Protein AF-A0A936GYV1-F1 (afdb_monomer)

Secondary structure (DSSP, 8-state):
-HHHHHHHHHHHHHHHHHHHHHHHHHHHHHGGGGGGPPPPPGGGGGGEEEEEE--S-BTTB--EEEEETT--EEEEEEEEE-SSSS-EEEEEEESS-EEEEEEETTEEEEEETTEEEEEE-TTSEEEETTS-EEEEEEE---TTEEEEEETTTEEEEEE--SS--TT-BSEEEEE-SSHHHHHHHHHHHHHHHHHHSS---

Foldseek 3Di:
DVVVVVVVVVVVVVLVVVVVVVQVLLCVLCVVCLVQADAADPVQLQQWFDWDFDPDDHSNFGWIFTAGLVRGTFKIKGKDADDPPPWIWIWMDGNVWIWIWTDDPQKIWIDIPNHTFFIAHNQQFTAGPVRDTQWGWPDPPPPFWTWIDGDDPFIWIAGQDDDDDSRDGRTNDGDDDDPSSNVVRSSVSCVCCVPPRDDDD

Mean predicted aligned error: 8.16 Å

Structure (mmCIF, N/CA/C/O backbone):
data_AF-A0A936GYV1-F1
#
_entry.id   AF-A0A936GYV1-F1
#
loop_
_atom_site.group_PDB
_atom_site.id
_atom_site.type_symbol
_atom_site.label_atom_id
_atom_site.label_alt_id
_atom_site.label_comp_id
_atom_site.label_asym_id
_atom_site.label_entity_id
_atom_site.label_seq_id
_atom_site.pdbx_PDB_ins_code
_atom_site.Cartn_x
_atom_site.Cartn_y
_atom_site.Cartn_z
_atom_site.occupancy
_atom_site.B_iso_or_equiv
_atom_site.auth_seq_id
_atom_site.auth_comp_id
_atom_site.auth_asym_id
_atom_site.auth_atom_id
_atom_site.pdbx_PDB_model_num
ATOM 1 N N . MET A 1 1 ? -12.989 9.969 39.315 1.00 48.94 1 MET A N 1
ATOM 2 C CA . MET A 1 1 ? -12.001 10.090 38.214 1.00 48.94 1 MET A CA 1
ATOM 3 C C . MET A 1 1 ? -11.590 8.726 37.644 1.00 48.94 1 MET A C 1
ATOM 5 O O . MET A 1 1 ? -11.631 8.558 36.433 1.00 48.94 1 MET A O 1
ATOM 9 N N . ILE A 1 2 ? -11.325 7.729 38.499 1.00 44.53 2 ILE A N 1
ATOM 10 C CA . ILE A 1 2 ? -10.948 6.348 38.125 1.00 44.53 2 ILE A CA 1
ATOM 11 C C . ILE A 1 2 ? -11.979 5.648 37.216 1.00 44.53 2 ILE A C 1
ATOM 13 O O . ILE A 1 2 ? -11.603 5.045 36.221 1.00 44.53 2 ILE A O 1
ATOM 17 N N . ILE A 1 3 ? -13.284 5.805 37.465 1.00 50.09 3 ILE A N 1
ATOM 18 C CA . ILE A 1 3 ? -14.343 5.185 36.638 1.00 50.09 3 ILE A CA 1
ATOM 19 C C . ILE A 1 3 ? -14.388 5.763 35.208 1.00 50.09 3 ILE A C 1
ATOM 21 O O . ILE A 1 3 ? -14.649 5.033 34.256 1.00 50.09 3 ILE A O 1
ATOM 25 N N . LYS A 1 4 ? -14.098 7.062 35.029 1.00 40.00 4 LYS A N 1
ATOM 26 C CA . LYS A 1 4 ? -14.007 7.685 33.693 1.00 40.00 4 LYS A CA 1
ATOM 27 C C . LYS A 1 4 ? -12.765 7.205 32.943 1.00 40.00 4 LYS A C 1
ATOM 29 O O . LYS A 1 4 ? -12.864 6.925 31.757 1.00 40.00 4 LYS A O 1
ATOM 34 N N . LEU A 1 5 ? -11.639 7.054 33.642 1.00 31.09 5 LEU A N 1
ATOM 35 C CA . LEU A 1 5 ? -10.405 6.501 33.082 1.00 31.09 5 LEU A CA 1
ATOM 36 C C . LEU A 1 5 ? -10.575 5.025 32.687 1.00 31.09 5 LEU A C 1
ATOM 38 O O . LEU A 1 5 ? -10.168 4.643 31.601 1.00 31.09 5 LEU A O 1
ATOM 42 N N . LEU A 1 6 ? -11.243 4.214 33.512 1.00 39.31 6 LEU A N 1
ATOM 43 C CA . LEU A 1 6 ? -11.539 2.810 33.205 1.00 39.31 6 LEU A CA 1
ATOM 44 C C . LEU A 1 6 ? -12.513 2.663 32.030 1.00 39.31 6 LEU A C 1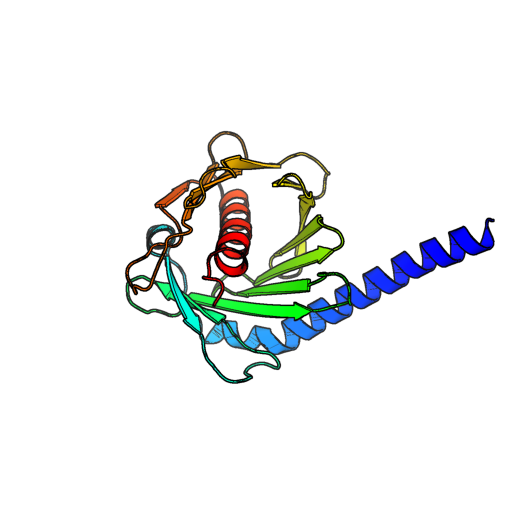
ATOM 46 O O . LEU A 1 6 ? -12.281 1.831 31.161 1.00 39.31 6 LEU A O 1
ATOM 50 N N . ARG A 1 7 ? -13.561 3.498 31.946 1.00 40.84 7 ARG A N 1
ATOM 51 C CA . ARG A 1 7 ? -14.450 3.538 30.768 1.00 40.84 7 ARG A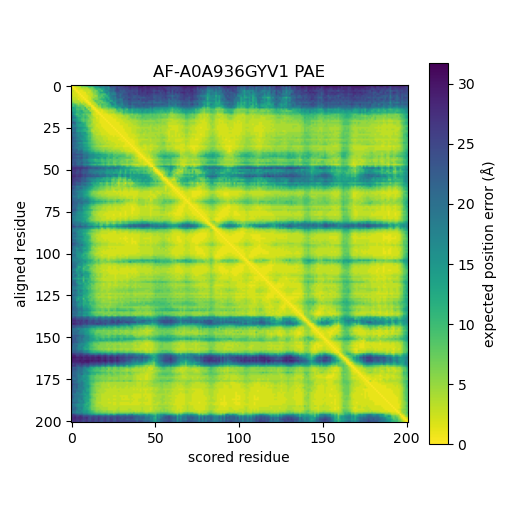 CA 1
ATOM 52 C C . ARG A 1 7 ? -13.719 3.999 29.509 1.00 40.84 7 ARG A C 1
ATOM 54 O O . ARG A 1 7 ? -13.974 3.459 28.442 1.00 40.84 7 ARG A O 1
ATOM 61 N N . TYR A 1 8 ? -12.804 4.960 29.635 1.00 41.59 8 TYR A N 1
ATOM 62 C CA . TYR A 1 8 ? -11.949 5.412 28.540 1.00 41.59 8 TYR A CA 1
ATOM 63 C C . TYR A 1 8 ? -11.039 4.271 28.066 1.00 41.59 8 TYR A C 1
ATOM 65 O O . TYR A 1 8 ? -11.109 3.891 26.905 1.00 41.59 8 TYR A O 1
ATOM 73 N N . LEU A 1 9 ? -10.287 3.625 28.961 1.00 40.47 9 LEU A N 1
ATOM 74 C CA . LEU A 1 9 ? -9.416 2.486 28.639 1.00 40.47 9 LEU A CA 1
ATOM 75 C C . LEU A 1 9 ? -10.186 1.286 28.055 1.00 40.47 9 LEU A C 1
ATOM 77 O O . LEU A 1 9 ? -9.734 0.693 27.079 1.00 40.47 9 LEU A O 1
ATOM 81 N N . ALA A 1 10 ? -11.372 0.971 28.586 1.00 49.12 10 ALA A N 1
ATOM 82 C CA . ALA A 1 10 ? -12.257 -0.050 28.021 1.00 49.12 10 ALA A CA 1
ATOM 83 C C . ALA A 1 10 ? -12.747 0.334 26.615 1.00 49.12 10 ALA A C 1
ATOM 85 O O . ALA A 1 10 ? -12.746 -0.501 25.713 1.00 49.12 10 ALA A O 1
ATOM 86 N N . SER A 1 11 ? -13.069 1.615 26.391 1.00 51.28 11 SER A N 1
ATOM 87 C CA . SER A 1 11 ? -13.451 2.113 25.067 1.00 51.28 11 SER A CA 1
ATOM 88 C C . SER A 1 11 ? -12.312 2.033 24.043 1.00 51.28 11 SER A C 1
ATOM 90 O O . SER A 1 11 ? -12.594 1.771 22.879 1.00 51.28 11 SER A O 1
ATOM 92 N N . PHE A 1 12 ? -11.037 2.138 24.454 1.00 55.00 12 PHE A N 1
ATOM 93 C CA . PHE A 1 12 ? -9.899 1.855 23.559 1.00 55.00 12 PHE A CA 1
ATOM 94 C C . PHE A 1 12 ? -9.836 0.385 23.158 1.00 55.00 12 PHE A C 1
ATOM 96 O O . PHE A 1 12 ? -9.581 0.082 21.993 1.00 55.00 12 PHE A O 1
ATOM 103 N N . GLY A 1 13 ? -10.071 -0.524 24.109 1.00 61.31 13 GLY A N 1
ATOM 104 C CA . GLY A 1 13 ? -10.128 -1.962 23.842 1.00 61.31 13 GLY A CA 1
ATOM 105 C C . GLY A 1 13 ? -11.235 -2.316 22.847 1.00 61.31 13 GLY A C 1
ATOM 106 O O . GLY A 1 13 ? -10.980 -2.986 21.846 1.00 61.31 13 GLY A O 1
ATOM 107 N N . ASP A 1 14 ? -12.442 -1.791 23.064 1.00 66.81 14 ASP A N 1
ATOM 108 C CA . ASP A 1 14 ? -13.590 -2.007 22.175 1.00 66.81 14 ASP A CA 1
ATOM 109 C C . ASP A 1 14 ? -13.403 -1.363 20.800 1.00 66.81 14 ASP A C 1
ATOM 111 O O . ASP A 1 14 ? -13.740 -1.965 19.777 1.00 66.81 14 ASP A O 1
ATOM 115 N N . GLN A 1 15 ? -12.822 -0.163 20.747 1.00 67.88 15 GLN A N 1
ATOM 116 C CA . GLN A 1 15 ? -12.543 0.529 19.492 1.00 67.88 15 GLN A CA 1
ATOM 117 C C . GLN A 1 15 ? -11.499 -0.223 18.663 1.00 67.88 15 GLN A C 1
ATOM 119 O O . GLN A 1 15 ? -11.695 -0.395 17.460 1.00 67.88 15 GLN A O 1
ATOM 124 N N . LYS A 1 16 ? -10.442 -0.744 19.300 1.00 71.12 16 LYS A N 1
ATOM 125 C CA . LYS A 1 16 ? -9.432 -1.580 18.642 1.00 71.12 16 LYS A CA 1
ATOM 126 C C . LYS A 1 16 ? -10.054 -2.883 18.133 1.00 71.12 16 LYS A C 1
ATOM 128 O O . LYS A 1 16 ? -9.906 -3.209 16.961 1.00 71.12 16 LYS A O 1
ATOM 133 N N . ASN A 1 17 ? -10.831 -3.586 18.955 1.00 76.31 17 ASN A N 1
ATOM 134 C CA . ASN A 1 17 ? -11.504 -4.823 18.543 1.00 76.31 17 ASN A CA 1
ATOM 135 C C . ASN A 1 17 ? -12.475 -4.607 17.376 1.00 76.31 17 ASN A C 1
ATOM 137 O O . ASN A 1 17 ? -12.514 -5.407 16.440 1.00 76.31 17 ASN A O 1
ATOM 141 N N . ARG A 1 18 ? -13.240 -3.512 17.402 1.00 79.00 18 ARG A N 1
ATOM 142 C CA . ARG A 1 18 ? -14.110 -3.123 16.290 1.00 79.00 18 ARG A CA 1
ATOM 143 C C . ARG A 1 18 ? -13.299 -2.861 15.026 1.00 79.00 18 ARG A C 1
ATOM 145 O O . ARG A 1 18 ? -13.647 -3.387 13.979 1.00 79.00 18 ARG A O 1
ATOM 152 N N . LEU A 1 19 ? -12.211 -2.104 15.131 1.00 79.38 19 LEU A N 1
ATOM 153 C CA . LEU A 1 19 ? -11.328 -1.791 14.013 1.00 79.38 19 LEU A CA 1
ATOM 154 C C . LEU A 1 19 ? -10.787 -3.057 13.333 1.00 79.38 19 LEU A C 1
ATOM 156 O O . LEU A 1 19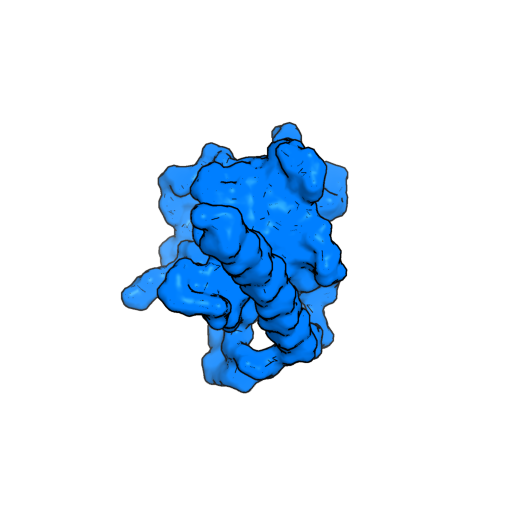 ? -10.903 -3.191 12.120 1.00 79.38 19 LEU A O 1
ATOM 160 N N . TYR A 1 20 ? -10.281 -4.022 14.106 1.00 79.88 20 TYR A N 1
ATOM 161 C CA . TYR A 1 20 ? -9.817 -5.304 13.560 1.00 79.88 20 TYR A CA 1
ATOM 162 C C . TYR A 1 20 ? -10.931 -6.093 12.871 1.00 79.88 20 TYR A C 1
ATOM 164 O O . TYR A 1 20 ? -10.697 -6.684 11.817 1.00 79.88 20 TYR A O 1
ATOM 172 N N . ARG A 1 21 ? -12.152 -6.084 13.420 1.00 85.19 21 ARG A N 1
ATOM 173 C CA . ARG A 1 21 ? -13.306 -6.716 12.759 1.00 85.19 21 ARG A CA 1
ATOM 174 C C . ARG A 1 21 ? -13.613 -6.061 11.418 1.00 85.19 21 ARG A C 1
ATOM 176 O O . ARG A 1 21 ? -13.831 -6.775 10.448 1.00 85.19 21 ARG A O 1
ATOM 183 N N . GLU A 1 22 ? -13.593 -4.734 11.358 1.00 87.00 22 GLU A N 1
ATOM 184 C CA . GLU A 1 22 ? -13.845 -3.970 10.131 1.00 87.00 22 GLU A CA 1
ATOM 185 C C . GLU A 1 22 ? -12.778 -4.251 9.060 1.00 87.00 22 GLU A C 1
ATOM 187 O O . GLU A 1 22 ? -13.116 -4.436 7.891 1.00 87.00 22 GLU A O 1
ATOM 192 N N . ILE A 1 23 ? -11.502 -4.347 9.456 1.00 86.50 23 ILE A N 1
ATOM 193 C CA . ILE A 1 23 ? -10.398 -4.724 8.558 1.00 86.50 23 ILE A CA 1
ATOM 194 C C . ILE A 1 23 ? -10.615 -6.140 8.023 1.00 86.50 23 ILE A C 1
ATOM 196 O O . ILE A 1 23 ? -10.575 -6.352 6.814 1.00 86.50 23 ILE A O 1
ATOM 200 N N . ASN A 1 24 ? -10.882 -7.107 8.903 1.00 88.62 24 ASN A N 1
ATOM 201 C CA . ASN A 1 24 ? -11.053 -8.506 8.509 1.00 88.62 24 ASN A CA 1
ATOM 202 C C . ASN A 1 24 ? -12.305 -8.722 7.651 1.00 88.62 24 ASN A C 1
ATOM 204 O O . ASN A 1 24 ? -12.282 -9.510 6.708 1.00 88.62 24 ASN A O 1
ATOM 208 N N . GLU A 1 25 ? -13.390 -7.997 7.925 1.00 90.00 25 GLU A N 1
ATOM 209 C CA . GLU A 1 25 ? -14.568 -7.996 7.063 1.00 90.00 25 GLU A CA 1
ATOM 210 C C . GLU A 1 25 ? -14.220 -7.468 5.668 1.00 90.00 25 GLU A C 1
ATOM 212 O O . GLU A 1 25 ? -14.573 -8.095 4.669 1.00 90.00 25 GLU A O 1
ATOM 217 N N . MET A 1 26 ? -13.502 -6.343 5.600 1.00 89.31 26 MET A N 1
ATOM 218 C CA . MET A 1 26 ? -13.084 -5.747 4.338 1.00 89.31 26 MET A CA 1
ATOM 219 C C . MET A 1 26 ? -12.217 -6.713 3.533 1.00 89.31 26 MET A C 1
ATOM 221 O O . MET A 1 26 ? -12.541 -6.965 2.377 1.00 89.31 26 MET A O 1
ATOM 225 N N . ARG A 1 27 ? -11.206 -7.322 4.165 1.00 90.56 27 ARG A N 1
ATOM 226 C CA . ARG A 1 27 ? -10.351 -8.358 3.565 1.00 90.56 27 ARG A CA 1
ATOM 227 C C . ARG A 1 27 ? -11.162 -9.516 3.013 1.00 90.56 27 ARG A C 1
ATOM 229 O O . ARG A 1 27 ? -11.026 -9.869 1.850 1.00 90.56 27 ARG A O 1
ATOM 236 N N . ARG A 1 28 ? -12.071 -10.073 3.816 1.00 91.56 28 ARG A N 1
ATOM 237 C CA . ARG A 1 28 ? -12.924 -11.193 3.397 1.00 91.56 28 ARG A CA 1
ATOM 238 C C . ARG A 1 28 ? -13.737 -10.858 2.145 1.00 91.56 28 ARG A C 1
ATOM 240 O O . ARG A 1 28 ? -13.930 -11.722 1.295 1.00 91.56 28 ARG A O 1
ATOM 247 N N . LEU A 1 29 ? -14.233 -9.625 2.039 1.00 90.50 29 LEU A N 1
ATOM 248 C CA . LEU A 1 29 ? -15.027 -9.183 0.894 1.00 90.50 29 LEU A CA 1
ATOM 249 C C . LEU A 1 29 ? -14.175 -8.971 -0.363 1.00 90.50 29 LEU A C 1
ATOM 251 O O . LEU A 1 29 ? -14.660 -9.253 -1.458 1.00 90.50 29 LEU A O 1
ATOM 255 N N . THR A 1 30 ? -12.938 -8.492 -0.213 1.00 91.25 30 THR A N 1
ATOM 256 C CA . THR A 1 30 ? -12.081 -8.032 -1.317 1.00 91.25 30 THR A CA 1
ATOM 257 C C . THR A 1 30 ? -10.992 -9.009 -1.740 1.00 91.25 30 THR A C 1
ATOM 259 O O . THR A 1 30 ? -10.533 -8.915 -2.874 1.00 91.25 30 THR A O 1
ATOM 262 N N . HIS A 1 31 ? -10.649 -10.001 -0.916 1.00 90.19 31 HIS A N 1
ATOM 263 C CA . HIS A 1 31 ? -9.565 -10.959 -1.165 1.00 90.19 31 HIS A CA 1
ATOM 264 C C . HIS A 1 31 ? -9.676 -11.680 -2.516 1.00 90.19 31 HIS A C 1
ATOM 266 O O . HIS A 1 31 ? -8.670 -11.958 -3.167 1.00 90.19 31 HIS A O 1
ATOM 272 N N . ALA A 1 32 ? -10.902 -11.950 -2.978 1.00 88.75 32 ALA A N 1
ATOM 273 C CA . ALA A 1 32 ? -11.144 -12.631 -4.247 1.00 88.75 32 ALA A CA 1
ATOM 274 C C . ALA A 1 32 ? -10.591 -11.883 -5.472 1.00 88.75 32 ALA A C 1
ATOM 276 O O . ALA A 1 32 ? -10.405 -12.521 -6.501 1.00 88.75 32 ALA A O 1
ATOM 277 N N . VAL A 1 33 ? -10.298 -10.581 -5.365 1.00 91.12 33 VAL A N 1
ATOM 278 C CA . VAL A 1 33 ? -9.685 -9.798 -6.447 1.00 91.12 33 VAL A CA 1
ATOM 279 C C . VAL A 1 33 ? -8.284 -10.291 -6.808 1.00 91.12 33 VAL A C 1
ATOM 281 O O . VAL A 1 33 ? -7.879 -10.132 -7.950 1.00 91.12 33 VAL A O 1
ATOM 284 N N . ARG A 1 34 ? -7.545 -10.905 -5.866 1.00 90.44 34 ARG A N 1
ATOM 285 C CA . ARG A 1 34 ? -6.137 -11.293 -6.072 1.00 90.44 34 ARG A CA 1
ATOM 286 C C . ARG A 1 34 ? -5.949 -12.229 -7.260 1.00 90.44 34 ARG A C 1
ATOM 288 O O . ARG A 1 34 ? -4.950 -12.125 -7.952 1.00 90.44 34 ARG A O 1
ATOM 295 N N . LYS A 1 35 ? -6.926 -13.102 -7.514 1.00 89.62 35 LYS A N 1
ATOM 296 C CA . LYS A 1 35 ? -6.900 -14.056 -8.634 1.00 89.62 35 LYS A CA 1
ATOM 297 C C . LYS A 1 35 ? -6.989 -13.381 -10.011 1.00 89.62 35 LYS A C 1
ATOM 299 O O . LYS A 1 35 ? -6.683 -14.017 -11.010 1.00 89.62 35 LYS A O 1
ATOM 304 N N . ASP A 1 36 ? -7.470 -12.138 -10.050 1.00 89.06 36 ASP A N 1
ATOM 305 C CA . ASP A 1 36 ? -7.636 -11.356 -11.273 1.00 89.06 36 ASP A CA 1
ATOM 306 C C . ASP A 1 36 ? -6.411 -10.452 -11.531 1.00 89.06 36 ASP A C 1
ATOM 308 O O . ASP A 1 36 ? -6.409 -9.695 -12.502 1.00 89.06 36 ASP A O 1
ATOM 312 N N . LEU A 1 37 ? -5.404 -10.478 -10.644 1.00 91.94 37 LEU A N 1
ATOM 313 C CA . LEU A 1 37 ? -4.214 -9.631 -10.712 1.00 91.94 37 LEU A CA 1
ATOM 314 C C . LEU A 1 37 ? -3.036 -10.387 -11.321 1.00 91.94 37 LEU A C 1
ATOM 316 O O . LEU A 1 37 ? -2.806 -11.557 -11.021 1.00 91.94 37 LEU A O 1
ATOM 320 N N . ILE A 1 38 ? -2.266 -9.679 -12.136 1.00 91.62 38 ILE A N 1
ATOM 321 C CA . ILE A 1 38 ? -1.032 -10.180 -12.737 1.00 91.62 38 ILE A CA 1
ATOM 322 C C . ILE A 1 38 ? 0.127 -9.964 -11.740 1.00 91.62 38 ILE A C 1
ATOM 324 O O . ILE A 1 38 ? 0.153 -8.924 -11.067 1.00 91.62 38 ILE A O 1
ATOM 328 N N . PRO A 1 39 ? 1.049 -10.937 -11.582 1.00 90.06 39 PRO A N 1
ATOM 329 C CA . PRO A 1 39 ? 2.276 -10.764 -10.803 1.00 90.06 39 PRO A CA 1
ATOM 330 C C . PRO A 1 39 ? 3.103 -9.570 -11.278 1.00 90.06 39 PRO A C 1
ATOM 332 O O . PRO A 1 39 ? 3.070 -9.226 -12.452 1.00 90.06 39 PRO A O 1
ATOM 335 N N . ILE A 1 40 ? 3.841 -8.943 -10.363 1.00 86.69 40 ILE A N 1
ATOM 336 C CA . ILE A 1 40 ? 4.733 -7.827 -10.696 1.00 86.69 40 ILE A CA 1
ATOM 337 C C . ILE A 1 40 ? 6.156 -8.369 -10.713 1.00 86.69 40 ILE A C 1
ATOM 339 O O . ILE A 1 40 ? 6.653 -8.810 -9.672 1.00 86.69 40 ILE A O 1
ATOM 343 N N . GLU A 1 41 ? 6.820 -8.315 -11.863 1.00 84.25 41 GLU A N 1
ATOM 344 C CA . GLU A 1 41 ? 8.239 -8.656 -11.933 1.00 84.25 41 GLU A CA 1
ATOM 345 C C . GLU A 1 41 ? 9.096 -7.527 -11.330 1.00 84.25 41 GLU A C 1
ATOM 347 O O . GLU A 1 41 ? 8.706 -6.356 -11.287 1.00 84.25 41 GLU A O 1
ATOM 352 N N . ASN A 1 42 ? 10.266 -7.866 -10.781 1.00 76.50 42 ASN A N 1
ATOM 353 C CA . ASN A 1 42 ? 11.083 -6.899 -10.032 1.00 76.50 42 ASN A CA 1
ATOM 354 C C . ASN A 1 42 ? 11.543 -5.712 -10.898 1.00 76.50 42 ASN A C 1
ATOM 356 O O . ASN A 1 42 ? 11.620 -4.582 -10.416 1.00 76.50 42 ASN A O 1
ATOM 360 N N . ASP A 1 43 ? 11.844 -5.962 -12.166 1.00 78.75 43 ASP A N 1
ATOM 361 C CA . ASP A 1 43 ? 12.230 -4.961 -13.162 1.00 78.75 43 ASP A CA 1
ATOM 362 C C . ASP A 1 43 ? 11.041 -4.124 -13.668 1.00 78.75 43 ASP A C 1
ATOM 364 O O . ASP A 1 43 ? 11.230 -3.041 -14.228 1.00 78.75 43 ASP A O 1
ATOM 368 N N . GLU A 1 44 ? 9.809 -4.551 -13.392 1.00 78.69 44 GLU A N 1
ATOM 369 C CA . GLU A 1 44 ? 8.590 -3.834 -13.758 1.00 78.69 44 GLU A CA 1
ATOM 370 C C . GLU A 1 44 ? 8.102 -2.849 -12.696 1.00 78.69 44 GLU A C 1
ATOM 372 O O . GLU A 1 44 ? 7.218 -2.039 -12.983 1.00 78.69 44 GLU A O 1
ATOM 377 N N . ILE A 1 45 ? 8.684 -2.841 -11.492 1.00 82.44 45 ILE A N 1
ATOM 378 C CA . ILE A 1 45 ? 8.240 -1.958 -10.397 1.00 82.44 45 ILE A CA 1
ATOM 379 C C . ILE A 1 45 ? 8.261 -0.481 -10.829 1.00 82.44 45 ILE A C 1
ATOM 381 O O . ILE A 1 45 ? 7.328 0.271 -10.545 1.00 82.44 45 ILE A O 1
ATOM 385 N N . VAL A 1 46 ? 9.278 -0.059 -11.582 1.00 81.25 46 VAL A N 1
ATOM 386 C CA . VAL A 1 46 ? 9.371 1.311 -12.128 1.00 81.25 46 VAL A CA 1
ATOM 387 C C . VAL A 1 46 ? 8.467 1.546 -13.349 1.00 81.25 46 VAL A C 1
ATOM 389 O O . VAL A 1 46 ? 8.249 2.686 -13.753 1.00 81.25 46 VAL A O 1
ATOM 392 N N . ASN A 1 47 ? 7.908 0.483 -13.930 1.00 77.31 47 ASN A N 1
ATOM 393 C CA . ASN A 1 47 ? 6.985 0.512 -15.069 1.00 77.31 47 ASN A CA 1
ATOM 394 C C . ASN A 1 47 ? 5.506 0.453 -14.648 1.00 77.31 47 ASN A C 1
ATOM 396 O O . ASN A 1 47 ? 4.614 0.444 -15.503 1.00 77.31 47 ASN A O 1
ATOM 400 N N . ILE A 1 48 ? 5.221 0.457 -13.344 1.00 84.06 48 ILE A N 1
ATOM 401 C CA . ILE A 1 48 ? 3.858 0.571 -12.831 1.00 84.06 48 ILE A CA 1
ATOM 402 C C . ILE A 1 48 ? 3.295 1.942 -13.218 1.00 84.06 48 ILE A C 1
ATOM 404 O O . ILE A 1 48 ? 3.882 2.986 -12.911 1.00 84.06 48 ILE A O 1
ATOM 408 N N . SER A 1 49 ? 2.144 1.950 -13.888 1.00 71.50 49 SER A N 1
ATOM 409 C CA . SER A 1 49 ? 1.524 3.153 -14.437 1.00 71.50 49 SER A CA 1
ATOM 410 C C . SER A 1 49 ? 0.035 3.246 -14.108 1.00 71.50 49 SER A C 1
ATOM 412 O O . SER A 1 49 ? -0.665 2.255 -13.937 1.00 71.50 49 SER A O 1
ATOM 414 N N . THR A 1 50 ? -0.455 4.485 -14.080 1.00 68.19 50 THR A N 1
ATOM 415 C CA . THR A 1 50 ? -1.876 4.866 -14.122 1.00 68.19 50 THR A CA 1
ATOM 416 C C . THR A 1 50 ? -2.851 4.221 -13.112 1.00 68.19 50 THR A C 1
ATOM 418 O O . THR A 1 50 ? -2.586 3.267 -12.385 1.00 68.19 50 THR A O 1
ATOM 421 N N . PHE A 1 51 ? -4.053 4.789 -13.059 1.00 70.75 51 PHE A N 1
ATOM 422 C CA . PHE A 1 51 ? -5.191 4.231 -12.339 1.00 70.75 51 PHE A CA 1
ATOM 423 C C . PHE A 1 51 ? -6.330 3.987 -13.315 1.00 70.75 51 PHE A C 1
ATOM 425 O O . PHE A 1 51 ? -6.737 4.887 -14.052 1.00 70.75 51 PHE A O 1
ATOM 432 N N . ARG A 1 52 ? -6.920 2.796 -13.262 1.00 65.75 52 ARG A N 1
ATOM 433 C CA . ARG A 1 52 ? -8.188 2.505 -13.920 1.00 65.75 52 ARG A CA 1
ATOM 434 C C . ARG A 1 52 ? -9.300 2.518 -12.880 1.00 65.75 52 ARG A C 1
ATOM 436 O O . ARG A 1 52 ? -9.432 1.621 -12.048 1.00 65.75 52 ARG A O 1
ATOM 443 N N . TYR A 1 53 ? -10.139 3.547 -12.943 1.00 67.12 53 TYR A N 1
ATOM 444 C CA . TYR A 1 53 ? -11.345 3.601 -12.128 1.00 67.12 53 TYR A CA 1
ATOM 445 C C . TYR A 1 53 ? -12.414 2.683 -12.719 1.00 67.12 53 TYR A C 1
ATOM 447 O O . TYR A 1 53 ? -12.951 2.972 -13.789 1.00 67.12 53 TYR A O 1
ATOM 455 N N . LEU A 1 54 ? -12.768 1.603 -12.021 1.00 66.06 54 LEU A N 1
ATOM 456 C CA . LEU A 1 54 ? -13.913 0.783 -12.409 1.00 66.06 54 LEU A CA 1
ATOM 457 C C . LEU A 1 54 ? -15.159 1.242 -11.646 1.00 66.06 54 LEU A C 1
ATOM 459 O O . LEU A 1 54 ? -15.347 1.054 -10.444 1.00 66.06 54 LEU A O 1
ATOM 463 N N . GLY A 1 55 ? -16.031 1.930 -12.378 1.00 60.34 55 GLY A N 1
ATOM 464 C CA . GLY A 1 55 ? -17.273 2.480 -11.868 1.00 60.34 55 GLY A CA 1
ATOM 465 C C . GLY A 1 55 ? -18.368 1.430 -11.696 1.00 60.34 55 GLY A C 1
ATOM 466 O O . GLY A 1 55 ? -19.270 1.415 -12.518 1.00 60.34 55 GLY A O 1
ATOM 467 N N . LYS A 1 56 ? -18.312 0.593 -10.646 1.00 65.69 56 LYS A N 1
ATOM 468 C CA . LYS A 1 56 ? -19.423 -0.202 -10.054 1.00 65.69 56 LYS A CA 1
ATOM 469 C C . LYS A 1 56 ? -18.939 -0.861 -8.747 1.00 65.69 56 LYS A C 1
ATOM 471 O O . LYS A 1 56 ? -17.736 -1.013 -8.559 1.00 65.69 56 LYS A O 1
ATOM 476 N N . ARG A 1 57 ? -19.845 -1.204 -7.817 1.00 73.25 57 ARG A N 1
ATOM 477 C CA . ARG A 1 57 ? -19.465 -1.989 -6.625 1.00 73.25 57 ARG A CA 1
ATOM 478 C C . ARG A 1 57 ? -19.128 -3.413 -7.067 1.00 73.25 57 ARG A C 1
ATOM 480 O O . ARG A 1 57 ? -19.976 -4.075 -7.654 1.00 73.25 57 ARG A O 1
ATOM 487 N N . ALA A 1 58 ? -17.921 -3.860 -6.762 1.00 67.69 58 ALA A N 1
ATOM 488 C CA . ALA A 1 58 ? -17.468 -5.236 -6.911 1.00 67.69 58 ALA A CA 1
ATOM 489 C C . ALA A 1 58 ? -16.803 -5.624 -5.590 1.00 67.69 58 ALA A C 1
ATOM 491 O O . ALA A 1 58 ? -16.208 -4.769 -4.938 1.00 67.69 58 ALA A O 1
ATOM 492 N N . TYR A 1 59 ? -16.924 -6.875 -5.152 1.00 77.12 59 TYR A N 1
ATOM 493 C CA . TYR A 1 59 ? -16.277 -7.292 -3.901 1.00 77.12 59 TYR A CA 1
ATOM 494 C C . TYR A 1 59 ? -16.750 -6.501 -2.657 1.00 77.12 59 TYR A C 1
ATOM 496 O O . TYR A 1 59 ? -15.972 -6.144 -1.776 1.00 77.12 59 TYR A O 1
ATOM 504 N N . GLY A 1 60 ? -18.036 -6.123 -2.615 1.00 74.56 60 GLY A N 1
ATOM 505 C CA . GLY A 1 60 ? -18.635 -5.375 -1.497 1.00 74.56 60 GLY A CA 1
ATOM 506 C C . GLY A 1 60 ? -18.208 -3.903 -1.367 1.00 74.56 60 GLY A C 1
ATOM 507 O O . GLY A 1 60 ? -18.768 -3.177 -0.548 1.00 74.56 60 GLY A O 1
ATOM 508 N N . SER A 1 61 ? -17.276 -3.422 -2.191 1.00 80.50 61 SER A N 1
ATOM 509 C CA . SER A 1 61 ? -16.784 -2.038 -2.177 1.00 80.50 61 SER A CA 1
ATOM 510 C C . SER A 1 61 ? -16.498 -1.548 -3.604 1.00 80.50 61 SER A C 1
ATOM 512 O O . SER A 1 61 ? -16.895 -2.187 -4.574 1.00 80.50 61 SER A O 1
ATOM 514 N N . LYS A 1 62 ? -15.945 -0.346 -3.782 1.00 83.75 62 LYS A N 1
ATOM 515 C CA . LYS A 1 62 ? -15.618 0.166 -5.119 1.00 83.75 62 LYS A CA 1
ATOM 516 C C . LYS A 1 62 ? -14.111 0.028 -5.350 1.00 83.75 62 LYS A C 1
ATOM 518 O O . LYS A 1 62 ? -13.374 0.742 -4.671 1.00 83.75 62 LYS A O 1
ATOM 523 N N . PRO A 1 63 ? -13.657 -0.858 -6.253 1.00 87.06 63 PRO A N 1
ATOM 524 C CA . PRO A 1 63 ? -12.236 -1.006 -6.526 1.00 87.06 63 PRO A CA 1
ATOM 525 C C . PRO A 1 63 ? -11.691 0.167 -7.345 1.00 87.06 63 PRO A C 1
ATOM 527 O O . PRO A 1 63 ? -12.334 0.653 -8.280 1.00 87.06 63 PRO A O 1
ATOM 530 N N . THR A 1 64 ? -10.457 0.550 -7.041 1.00 87.25 64 THR A N 1
ATOM 531 C CA . THR A 1 64 ? -9.598 1.354 -7.913 1.00 87.25 64 THR A CA 1
ATOM 532 C C . THR A 1 64 ? -8.443 0.470 -8.356 1.00 87.25 64 THR A C 1
ATOM 534 O O . THR A 1 64 ? -7.626 0.086 -7.526 1.00 87.25 64 THR A O 1
ATOM 537 N N . PHE A 1 65 ? -8.376 0.129 -9.638 1.00 87.75 65 PHE A N 1
ATOM 538 C CA . PHE A 1 65 ? -7.296 -0.700 -10.164 1.00 87.75 65 PHE A CA 1
ATOM 539 C C . PHE A 1 65 ? -6.118 0.163 -10.606 1.00 87.75 65 PHE A C 1
ATOM 541 O O . PHE A 1 65 ? -6.297 1.322 -10.987 1.00 87.75 65 PHE A O 1
ATOM 548 N N . PHE A 1 66 ? -4.924 -0.409 -10.580 1.00 86.31 66 PHE A N 1
ATOM 549 C CA . PHE A 1 66 ? -3.728 0.167 -11.182 1.00 86.31 66 PHE A CA 1
ATOM 550 C C . PHE A 1 66 ? -3.029 -0.863 -12.060 1.00 86.31 66 PHE A C 1
ATOM 552 O O . PHE A 1 66 ? -3.196 -2.072 -11.864 1.00 86.31 66 PHE A O 1
ATOM 559 N N . THR A 1 67 ? -2.320 -0.373 -13.074 1.00 86.31 67 THR A N 1
ATOM 560 C CA . THR A 1 67 ? -1.808 -1.210 -14.159 1.00 86.31 67 THR A CA 1
ATOM 561 C C . THR A 1 67 ? -0.311 -1.006 -14.385 1.00 86.31 67 THR A C 1
ATOM 563 O O . THR A 1 67 ? 0.336 -0.217 -13.703 1.00 86.31 67 THR A O 1
ATOM 566 N N . THR A 1 68 ? 0.273 -1.735 -15.326 1.00 83.62 68 THR A N 1
ATOM 567 C CA . THR A 1 68 ? 1.582 -1.400 -15.907 1.00 83.62 68 THR A CA 1
ATOM 568 C C . THR A 1 68 ? 1.405 -0.450 -17.095 1.00 83.62 68 THR A C 1
ATOM 570 O O . THR A 1 68 ? 0.283 -0.237 -17.576 1.00 83.62 68 THR A O 1
ATOM 573 N N . VAL A 1 69 ? 2.511 0.079 -17.630 1.00 73.19 69 VAL A N 1
ATOM 574 C CA . VAL A 1 69 ? 2.534 0.783 -18.933 1.00 73.19 69 VAL A CA 1
ATOM 575 C C . VAL A 1 69 ? 1.954 -0.052 -20.085 1.00 73.19 69 VAL A C 1
ATOM 577 O O . VAL A 1 69 ? 1.485 0.520 -21.069 1.00 73.19 69 VAL A O 1
ATOM 580 N N . PHE A 1 70 ? 1.917 -1.381 -19.949 1.00 76.44 70 PHE A N 1
ATOM 581 C CA . PHE A 1 70 ? 1.348 -2.313 -20.926 1.00 76.44 70 PHE A CA 1
ATOM 582 C C . PHE A 1 70 ? -0.143 -2.626 -20.689 1.00 76.44 70 PHE A C 1
ATOM 584 O O . PHE A 1 70 ? -0.724 -3.434 -21.407 1.00 76.44 70 PHE A O 1
ATOM 591 N N . ASN A 1 71 ? -0.804 -1.933 -19.749 1.00 78.81 71 ASN A N 1
ATOM 592 C CA . ASN A 1 71 ? -2.220 -2.097 -19.374 1.00 78.81 71 ASN A CA 1
ATOM 593 C C . ASN A 1 71 ? -2.585 -3.420 -18.681 1.00 78.81 71 ASN A C 1
ATOM 595 O O . ASN A 1 71 ? -3.770 -3.764 -18.592 1.00 78.81 71 ASN A O 1
ATOM 599 N N . GLU A 1 72 ? -1.604 -4.123 -18.132 1.00 85.25 72 GLU A N 1
ATOM 600 C CA . GLU A 1 72 ? -1.825 -5.306 -17.304 1.00 85.25 72 GLU A CA 1
ATOM 601 C C . GLU A 1 72 ? -2.280 -4.892 -15.910 1.00 85.25 72 GLU A C 1
ATOM 603 O O . GLU A 1 72 ? -1.721 -3.975 -15.313 1.00 85.25 72 GLU A O 1
ATOM 608 N N . THR A 1 73 ? -3.336 -5.521 -15.394 1.00 89.00 73 THR A N 1
ATOM 609 C CA . THR A 1 73 ? -3.895 -5.160 -14.085 1.00 89.00 73 THR A CA 1
ATOM 610 C C . THR A 1 73 ? -3.123 -5.866 -12.986 1.00 89.00 73 THR A C 1
ATOM 612 O O . THR A 1 73 ? -3.292 -7.060 -12.777 1.00 89.00 73 THR A O 1
ATOM 615 N N . ILE A 1 74 ? -2.294 -5.110 -12.275 1.00 91.19 74 ILE A N 1
ATOM 616 C CA . ILE A 1 74 ? -1.354 -5.644 -11.280 1.00 91.19 74 ILE A CA 1
ATOM 617 C C . ILE A 1 74 ? -1.788 -5.393 -9.840 1.00 91.19 74 ILE A C 1
ATOM 619 O O . ILE A 1 74 ? -1.279 -6.016 -8.908 1.00 91.19 74 ILE A O 1
ATOM 623 N N . GLY A 1 75 ? -2.749 -4.493 -9.631 1.00 92.31 75 GLY A N 1
ATOM 624 C CA . GLY A 1 75 ? -3.263 -4.273 -8.297 1.00 92.31 75 GLY A CA 1
ATOM 625 C C . GLY A 1 75 ? -4.591 -3.557 -8.206 1.00 92.31 75 GLY A C 1
ATOM 626 O O . GLY A 1 75 ? -5.108 -2.971 -9.161 1.00 92.31 75 GLY A O 1
ATOM 627 N N . ALA A 1 76 ? -5.160 -3.641 -7.010 1.00 92.38 76 ALA A N 1
ATOM 628 C CA . ALA A 1 76 ? -6.468 -3.111 -6.679 1.00 92.38 76 ALA A CA 1
ATOM 629 C C . ALA A 1 76 ? -6.449 -2.468 -5.296 1.00 92.38 76 ALA A C 1
ATOM 631 O O . ALA A 1 76 ? -5.982 -3.051 -4.322 1.00 92.38 76 ALA A O 1
ATOM 632 N N . LYS A 1 77 ? -7.015 -1.272 -5.199 1.00 92.44 77 LYS A N 1
ATOM 633 C CA . LYS A 1 77 ? -7.221 -0.540 -3.955 1.00 92.44 77 LYS A CA 1
ATOM 634 C C . LYS A 1 77 ? -8.701 -0.504 -3.599 1.00 92.44 77 LYS A C 1
ATOM 636 O O . LYS A 1 77 ? -9.550 -0.217 -4.443 1.00 92.44 77 LYS A O 1
ATOM 641 N N . PHE A 1 78 ? -8.980 -0.665 -2.314 1.00 91.69 78 PHE A N 1
ATOM 642 C CA . PHE A 1 78 ? -10.293 -0.524 -1.705 1.00 91.69 78 PHE A CA 1
ATOM 643 C C . PHE A 1 78 ? -10.205 0.387 -0.484 1.00 91.69 78 PHE A C 1
ATOM 645 O O . PHE A 1 78 ? -9.214 0.369 0.244 1.00 91.69 78 PHE A O 1
ATOM 652 N N . GLU A 1 79 ? -11.256 1.163 -0.227 1.00 90.62 79 GLU A N 1
ATOM 653 C CA . GLU A 1 79 ? -11.326 2.066 0.926 1.00 90.62 79 GLU A CA 1
ATOM 654 C C . GLU A 1 79 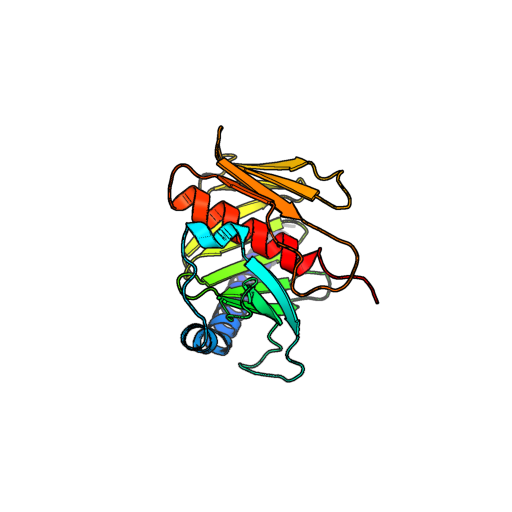? -12.664 1.945 1.655 1.00 90.62 79 GLU A C 1
ATOM 656 O O . GLU A 1 79 ? -13.717 1.785 1.031 1.00 90.62 79 GLU A O 1
ATOM 661 N N . LYS A 1 80 ? -12.618 2.053 2.985 1.00 89.50 80 LYS A N 1
ATOM 662 C CA . LYS A 1 80 ? -13.793 2.104 3.859 1.00 89.50 80 LYS A CA 1
ATOM 663 C C . LYS A 1 80 ? -13.565 3.158 4.938 1.00 89.50 80 LYS A C 1
ATOM 665 O O . LYS A 1 80 ? -12.572 3.113 5.661 1.00 89.50 80 LYS A O 1
ATOM 670 N N . ALA A 1 81 ? -14.484 4.113 5.050 1.00 88.19 81 ALA A N 1
ATOM 671 C CA . ALA A 1 81 ? -14.506 5.039 6.178 1.00 88.19 81 ALA A CA 1
ATOM 672 C C . ALA A 1 81 ? -15.006 4.301 7.431 1.00 88.19 81 ALA A C 1
ATOM 674 O O . ALA A 1 81 ? -15.994 3.571 7.359 1.00 88.19 81 ALA A O 1
ATOM 675 N N . ILE A 1 82 ? -14.334 4.495 8.566 1.00 81.06 82 ILE A N 1
ATOM 676 C CA . ILE A 1 82 ? -14.612 3.782 9.833 1.00 81.06 82 ILE A CA 1
ATOM 677 C C . ILE A 1 82 ? -15.130 4.699 10.948 1.00 81.06 82 ILE A C 1
ATOM 679 O O . ILE A 1 82 ? -15.441 4.240 12.046 1.00 81.06 82 ILE A O 1
ATOM 683 N N . GLY A 1 83 ? -15.277 5.994 10.669 1.00 71.25 83 GLY A N 1
ATOM 684 C CA . GLY A 1 83 ? -15.751 6.986 11.628 1.00 71.25 83 GLY A CA 1
ATOM 685 C C . GLY A 1 83 ? -16.167 8.295 10.960 1.00 71.25 83 GLY A C 1
ATOM 686 O O . GLY A 1 83 ? -16.272 8.383 9.738 1.00 71.25 83 GLY A O 1
ATOM 687 N N . LYS A 1 84 ? -16.411 9.327 11.777 1.00 64.31 84 LYS A N 1
ATOM 688 C CA . LYS A 1 84 ? -16.752 10.686 11.307 1.00 64.31 84 LYS A CA 1
ATOM 689 C C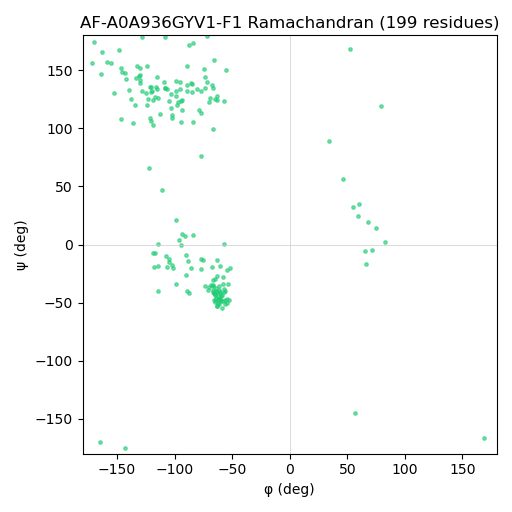 . LYS A 1 84 ? -15.513 11.563 11.051 1.00 64.31 84 LYS A C 1
ATOM 691 O O . LYS A 1 84 ? -15.630 12.610 10.428 1.00 64.31 84 LYS A O 1
ATOM 696 N N . SER A 1 85 ? -14.345 11.142 11.533 1.00 64.69 85 SER A N 1
ATOM 697 C CA . SER A 1 85 ? -13.126 11.943 11.720 1.00 64.69 85 SER A CA 1
ATOM 698 C C . SER A 1 85 ? -11.986 11.574 10.766 1.00 64.69 85 SER A C 1
ATOM 700 O O . SER A 1 85 ? -10.864 11.377 11.206 1.00 64.69 85 SER A O 1
ATOM 702 N N . GLY A 1 86 ? -12.241 11.429 9.463 1.00 71.81 86 GLY A N 1
ATOM 703 C CA . GLY A 1 86 ? -11.183 11.121 8.478 1.00 71.81 86 GLY A CA 1
ATOM 704 C C . GLY A 1 86 ? -10.511 9.745 8.633 1.00 71.81 86 GLY A C 1
ATOM 705 O O . GLY A 1 86 ? -9.727 9.356 7.767 1.00 71.81 86 GLY A O 1
ATOM 706 N N . ASP A 1 87 ? -10.849 9.003 9.690 1.00 85.00 87 ASP A N 1
ATOM 707 C CA . ASP A 1 87 ? -10.371 7.654 9.947 1.00 85.00 87 ASP A CA 1
ATOM 708 C C . ASP A 1 87 ? -10.851 6.713 8.839 1.00 85.00 87 ASP A C 1
ATOM 710 O O . ASP A 1 87 ? -12.047 6.642 8.507 1.00 85.00 87 ASP A O 1
ATOM 714 N N . LYS A 1 88 ? -9.906 5.977 8.260 1.00 89.94 88 LYS A N 1
ATOM 715 C CA . LYS A 1 88 ? -10.164 5.118 7.107 1.00 89.94 88 LYS A CA 1
ATOM 716 C C . LYS A 1 88 ? -9.321 3.857 7.137 1.00 89.94 88 LYS A C 1
ATOM 718 O O . LYS A 1 88 ? -8.172 3.868 7.574 1.00 89.94 88 LYS A O 1
ATOM 723 N N . ILE A 1 89 ? -9.896 2.797 6.588 1.00 91.81 89 ILE A N 1
ATOM 724 C CA . ILE A 1 89 ? -9.178 1.590 6.200 1.00 91.81 89 ILE A CA 1
ATOM 725 C C . ILE A 1 89 ? -8.930 1.676 4.697 1.00 91.81 89 ILE A C 1
ATOM 727 O O . ILE A 1 89 ? -9.835 1.999 3.924 1.00 91.81 89 ILE A O 1
ATOM 731 N N . THR A 1 90 ? -7.698 1.407 4.281 1.00 93.00 90 THR A N 1
ATOM 732 C CA . THR A 1 90 ? -7.327 1.239 2.873 1.00 93.00 90 THR A CA 1
ATOM 733 C C . THR A 1 90 ? -6.699 -0.133 2.713 1.00 93.00 90 THR A C 1
ATOM 735 O O . THR A 1 90 ? -5.744 -0.441 3.412 1.00 93.00 90 THR A O 1
ATOM 738 N N . VAL A 1 91 ? -7.218 -0.955 1.808 1.00 94.50 91 VAL A N 1
ATOM 739 C CA . VAL A 1 91 ? -6.627 -2.257 1.482 1.00 94.50 91 VAL A CA 1
ATOM 740 C C . VAL A 1 91 ? -6.144 -2.205 0.046 1.00 94.50 91 VAL A C 1
ATOM 742 O O . VAL A 1 91 ? -6.908 -1.847 -0.850 1.00 94.50 91 VAL A O 1
ATOM 745 N N . ILE A 1 92 ? -4.874 -2.525 -0.158 1.00 94.62 92 ILE A N 1
ATOM 746 C CA . ILE A 1 92 ? -4.223 -2.582 -1.460 1.00 94.62 92 ILE A CA 1
ATOM 747 C C . ILE A 1 92 ? -3.792 -4.027 -1.681 1.00 94.62 92 ILE A C 1
ATOM 749 O O . ILE A 1 92 ? -3.121 -4.613 -0.836 1.00 94.62 92 ILE A O 1
ATOM 753 N N . TYR A 1 93 ? -4.196 -4.591 -2.808 1.00 94.81 93 TYR A N 1
ATOM 754 C CA . TYR A 1 93 ? -3.779 -5.908 -3.258 1.00 94.81 93 TYR A CA 1
ATOM 755 C C . TYR A 1 93 ? -2.841 -5.770 -4.446 1.00 94.81 93 TYR A C 1
ATOM 757 O O . TYR A 1 93 ? -3.144 -5.031 -5.385 1.00 94.81 93 TYR A O 1
ATOM 765 N N . THR A 1 94 ? -1.756 -6.532 -4.407 1.00 93.94 94 THR A N 1
ATOM 766 C CA . THR A 1 94 ? -1.057 -7.035 -5.592 1.00 93.94 94 THR A CA 1
ATOM 767 C C . THR A 1 94 ? -1.321 -8.541 -5.706 1.00 93.94 94 THR A C 1
ATOM 769 O O . THR A 1 94 ? -2.015 -9.120 -4.859 1.00 93.94 94 THR A O 1
ATOM 772 N N . CYS A 1 95 ? -0.787 -9.197 -6.739 1.00 92.56 95 CYS A N 1
ATOM 773 C CA . CYS A 1 95 ? -0.821 -10.660 -6.815 1.00 92.56 95 CYS A CA 1
ATOM 774 C C . CYS A 1 95 ? -0.219 -11.298 -5.546 1.00 92.56 95 CYS A C 1
ATOM 776 O O . CYS A 1 95 ? -0.850 -12.147 -4.912 1.00 92.56 95 CYS A O 1
ATOM 778 N N . ASP A 1 96 ? 0.941 -10.809 -5.102 1.00 91.00 96 ASP A N 1
ATOM 779 C CA . ASP A 1 96 ? 1.740 -11.448 -4.046 1.00 91.00 96 ASP A CA 1
ATOM 780 C C . ASP A 1 96 ? 1.405 -10.969 -2.631 1.00 91.00 96 ASP A C 1
ATOM 782 O O . ASP A 1 96 ? 1.533 -11.726 -1.663 1.00 91.00 96 ASP A O 1
ATOM 786 N N . TYR A 1 97 ? 0.900 -9.742 -2.496 1.00 93.31 97 TYR A N 1
ATOM 787 C CA . TYR A 1 97 ? 0.726 -9.108 -1.195 1.00 93.31 97 TYR A CA 1
ATOM 788 C C . TYR A 1 97 ? -0.669 -8.525 -1.003 1.00 93.31 97 TYR A C 1
ATOM 790 O O . TYR A 1 97 ? -1.250 -7.884 -1.879 1.00 93.31 97 TYR A O 1
ATOM 798 N N . GLU A 1 98 ? -1.170 -8.675 0.216 1.00 95.19 98 GLU A N 1
ATOM 799 C CA . GLU A 1 98 ? -2.179 -7.795 0.780 1.00 95.19 98 GLU A CA 1
ATOM 800 C C . GLU A 1 98 ? -1.500 -6.766 1.684 1.00 95.19 98 GLU A C 1
ATOM 802 O O . GLU A 1 98 ? -0.792 -7.138 2.618 1.00 95.19 98 GLU A O 1
ATOM 807 N N . MET A 1 99 ? -1.781 -5.485 1.465 1.00 95.75 99 MET A N 1
ATOM 808 C CA . MET A 1 99 ? -1.323 -4.374 2.295 1.00 95.75 99 MET A CA 1
ATOM 809 C C . MET A 1 99 ? -2.540 -3.629 2.844 1.00 95.75 99 MET A C 1
ATOM 811 O O . MET A 1 99 ? -3.228 -2.904 2.117 1.00 95.75 99 MET A O 1
ATOM 815 N N . ALA A 1 100 ? -2.826 -3.802 4.131 1.00 94.69 100 ALA A N 1
ATOM 816 C CA . ALA A 1 100 ? -3.915 -3.108 4.802 1.00 94.69 100 ALA A CA 1
ATOM 817 C C . ALA A 1 100 ? -3.373 -1.967 5.665 1.00 94.69 100 ALA A C 1
ATOM 819 O O . ALA A 1 100 ? -2.485 -2.147 6.496 1.00 94.69 100 ALA A O 1
ATOM 820 N N . PHE A 1 101 ? -3.960 -0.795 5.477 1.00 93.81 101 PHE A N 1
ATOM 821 C CA . PHE A 1 101 ? -3.614 0.438 6.151 1.00 93.81 101 PHE A CA 1
ATOM 822 C C . PHE A 1 101 ? -4.768 0.915 7.005 1.00 93.81 101 PHE A C 1
ATOM 824 O O . PHE A 1 101 ? -5.914 0.975 6.546 1.00 93.81 101 PHE A O 1
ATOM 831 N N . VAL A 1 102 ? -4.441 1.339 8.217 1.00 91.81 102 VAL A N 1
ATOM 832 C CA . VAL A 1 102 ? -5.399 1.919 9.148 1.00 91.81 102 VAL A CA 1
ATOM 833 C C . VAL A 1 102 ? -4.943 3.318 9.501 1.00 91.81 102 VAL A C 1
ATOM 835 O O . VAL A 1 102 ? -3.949 3.497 10.200 1.00 91.81 102 VAL A O 1
ATOM 838 N N . ASN A 1 103 ? -5.665 4.314 8.996 1.00 90.25 103 ASN A N 1
ATOM 839 C CA .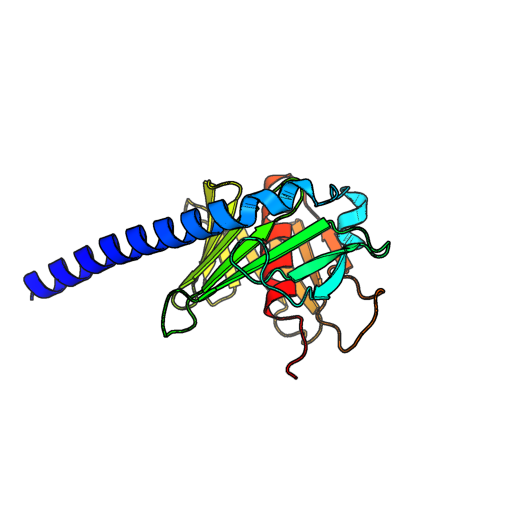 ASN A 1 103 ? -5.433 5.700 9.363 1.00 90.25 103 ASN A CA 1
ATOM 840 C C . ASN A 1 103 ? -6.359 6.069 10.521 1.00 90.25 103 ASN A C 1
ATOM 842 O O . ASN A 1 103 ? -7.580 6.080 10.346 1.00 90.25 103 ASN A O 1
ATOM 846 N N . THR A 1 104 ? -5.773 6.376 11.675 1.00 85.50 104 THR A N 1
ATOM 847 C CA . THR A 1 104 ? -6.486 6.848 12.864 1.00 85.50 104 THR A CA 1
ATOM 848 C C . THR A 1 104 ? -5.760 8.035 13.473 1.00 85.50 104 THR A C 1
ATOM 850 O O . THR A 1 104 ? -4.603 7.905 13.882 1.00 85.50 104 THR A O 1
ATOM 853 N N . GLY A 1 105 ? -6.422 9.191 13.557 1.00 77.81 105 GLY A N 1
ATOM 854 C CA . GLY A 1 105 ? -5.864 10.369 14.236 1.00 77.81 105 GLY A CA 1
ATOM 855 C C . GLY A 1 105 ? -4.484 10.817 13.721 1.00 77.81 105 GLY A C 1
ATOM 856 O O . GLY A 1 105 ? -3.663 11.288 14.505 1.00 77.81 105 GLY A O 1
ATOM 857 N N . GLY A 1 106 ? -4.200 10.627 12.425 1.00 78.56 106 GLY A N 1
ATOM 858 C CA . GLY A 1 106 ? -2.919 10.983 11.797 1.00 78.56 106 GLY A CA 1
ATOM 859 C C . GLY A 1 106 ? -1.797 9.949 11.966 1.00 78.56 106 GLY A C 1
ATOM 860 O O . GLY A 1 106 ? -0.686 10.186 11.501 1.00 78.56 106 GLY A O 1
ATOM 861 N N . SER A 1 107 ? -2.068 8.814 12.614 1.00 85.88 107 SER A N 1
ATOM 862 C CA . SER A 1 107 ? -1.203 7.630 12.610 1.00 85.88 107 SER A CA 1
ATOM 863 C C . SER A 1 107 ? -1.676 6.653 11.540 1.00 85.88 107 SER A C 1
ATOM 865 O O . SER A 1 107 ? -2.877 6.430 11.402 1.00 85.88 107 SER A O 1
ATOM 867 N N . LEU A 1 108 ? -0.734 6.038 10.832 1.00 90.94 108 LEU A N 1
ATOM 868 C CA . LEU A 1 108 ? -0.988 5.063 9.780 1.00 90.94 108 LEU A CA 1
ATOM 869 C C . LEU A 1 108 ? -0.360 3.716 10.149 1.00 90.94 108 LEU A C 1
ATOM 871 O O . LEU A 1 108 ? 0.853 3.548 10.034 1.00 90.94 108 LEU A O 1
ATOM 875 N N . GLU A 1 109 ? -1.167 2.760 10.594 1.00 92.38 109 GLU A N 1
ATOM 876 C CA . GLU A 1 109 ? -0.712 1.392 10.878 1.00 92.38 109 GLU A CA 1
ATOM 877 C C . GLU A 1 109 ? -0.749 0.537 9.608 1.00 92.38 109 GLU A C 1
ATOM 879 O O . GLU A 1 109 ? -1.695 0.640 8.825 1.00 92.38 109 GLU A O 1
ATOM 884 N N . LEU A 1 110 ? 0.275 -0.298 9.413 1.00 92.94 110 LEU A N 1
ATOM 885 C CA . LEU A 1 110 ? 0.426 -1.194 8.267 1.00 92.94 110 LEU A CA 1
ATOM 886 C C . LEU A 1 110 ? 0.367 -2.659 8.710 1.00 92.94 110 LEU A C 1
ATOM 888 O O . LEU A 1 110 ? 1.076 -3.084 9.629 1.00 92.94 110 LEU A O 1
ATOM 892 N N . PHE A 1 111 ? -0.417 -3.434 7.970 1.00 93.19 111 PHE A N 1
ATOM 893 C CA . PHE A 1 111 ? -0.458 -4.886 8.010 1.00 93.19 111 PHE A CA 1
ATOM 894 C C . PHE A 1 111 ? -0.135 -5.437 6.623 1.00 93.19 111 PHE A C 1
ATOM 896 O O . PHE A 1 111 ? -0.698 -4.964 5.634 1.00 93.19 111 PHE A O 1
ATOM 903 N N . VAL A 1 112 ? 0.710 -6.461 6.556 1.00 92.94 112 VAL A N 1
ATOM 904 C CA . VAL A 1 112 ? 1.006 -7.199 5.325 1.00 92.94 112 VAL A CA 1
ATOM 905 C C . VAL A 1 112 ? 0.602 -8.651 5.522 1.00 92.94 112 VAL A C 1
ATOM 907 O O . VAL A 1 112 ? 1.048 -9.276 6.482 1.00 92.94 112 VAL A O 1
ATOM 910 N N . ASN A 1 113 ? -0.251 -9.178 4.639 1.00 92.94 113 ASN A N 1
ATOM 911 C CA . ASN A 1 113 ? -0.786 -10.544 4.729 1.00 92.94 113 ASN A CA 1
ATOM 912 C C . ASN A 1 113 ? -1.273 -10.866 6.157 1.00 92.94 113 ASN A C 1
ATOM 914 O O . ASN A 1 113 ? -0.777 -11.777 6.815 1.00 92.94 113 ASN A O 1
ATOM 918 N N . GLU A 1 114 ? -2.186 -10.033 6.666 1.00 89.19 114 GLU A N 1
ATOM 919 C CA . GLU A 1 114 ? -2.735 -10.083 8.034 1.00 89.19 114 GLU A CA 1
ATOM 920 C C . GLU A 1 114 ? -1.761 -9.779 9.188 1.00 89.19 114 GLU A C 1
ATOM 922 O O . GLU A 1 114 ? -2.215 -9.414 10.276 1.00 89.19 114 GLU A O 1
ATOM 927 N N . SER A 1 115 ? -0.449 -9.815 8.959 1.00 88.00 115 SER A N 1
ATOM 928 C CA . SER A 1 115 ? 0.568 -9.601 9.992 1.00 88.00 115 SER A CA 1
ATOM 929 C C . SER A 1 115 ? 0.868 -8.112 10.193 1.00 88.00 115 SER A C 1
ATOM 931 O O . SER A 1 115 ? 1.085 -7.398 9.213 1.00 88.00 115 SER A O 1
ATOM 933 N N . PRO A 1 116 ? 0.890 -7.595 11.437 1.00 89.75 116 PRO A N 1
ATOM 934 C CA . PRO A 1 116 ? 1.279 -6.212 11.690 1.00 89.75 116 PRO A CA 1
ATOM 935 C C . PRO A 1 116 ? 2.766 -6.024 11.374 1.00 89.75 116 PRO A C 1
ATOM 937 O O . PRO A 1 116 ? 3.584 -6.854 11.758 1.00 89.75 116 PRO A O 1
ATOM 940 N N . VAL A 1 117 ? 3.117 -4.918 10.720 1.00 89.69 117 VAL A N 1
ATOM 941 C CA . VAL A 1 117 ? 4.514 -4.621 10.347 1.00 89.69 117 VAL A CA 1
ATOM 942 C C . VAL A 1 117 ? 5.040 -3.393 11.085 1.00 89.69 117 VAL A C 1
ATOM 944 O O . VAL A 1 117 ? 6.174 -3.365 11.562 1.00 89.69 117 VAL A O 1
ATOM 947 N N . GLY A 1 118 ? 4.205 -2.369 11.234 1.00 88.69 118 GLY A N 1
ATOM 948 C CA . GLY A 1 118 ? 4.609 -1.145 11.908 1.00 88.69 118 GLY A CA 1
ATOM 949 C C . GLY A 1 118 ? 3.606 -0.021 11.728 1.00 88.69 118 GLY A C 1
ATOM 950 O O . GLY A 1 118 ? 2.467 -0.232 11.305 1.00 88.69 118 GLY A O 1
ATOM 951 N N . LYS A 1 119 ? 4.036 1.191 12.067 1.00 91.62 119 LYS A N 1
ATOM 952 C CA . LYS A 1 119 ? 3.209 2.391 11.962 1.00 91.62 119 LYS A CA 1
ATOM 953 C C . LYS A 1 119 ? 4.013 3.600 11.527 1.00 91.62 119 LYS A C 1
ATOM 955 O O . LYS A 1 119 ? 5.166 3.768 11.912 1.00 91.62 119 LYS A O 1
ATOM 960 N N . MET A 1 120 ? 3.370 4.485 10.785 1.00 91.38 120 MET A N 1
ATOM 961 C CA . MET A 1 120 ? 3.896 5.790 10.424 1.00 91.38 120 MET A CA 1
ATOM 962 C C . MET A 1 120 ? 3.169 6.871 11.221 1.00 91.38 120 MET A C 1
ATOM 964 O O . MET A 1 120 ? 1.947 6.838 11.361 1.00 91.38 120 MET A O 1
ATOM 968 N N . ASN A 1 121 ? 3.920 7.814 11.785 1.00 90.62 121 ASN A N 1
ATOM 969 C CA . ASN A 1 121 ? 3.338 8.946 12.503 1.00 90.62 121 ASN A CA 1
ATOM 970 C C . ASN A 1 121 ? 2.939 10.083 11.543 1.00 90.62 121 ASN A C 1
ATOM 972 O O . ASN A 1 121 ? 3.292 10.084 10.367 1.00 90.62 121 ASN A O 1
ATOM 976 N N . ALA A 1 122 ? 2.274 11.110 12.076 1.00 85.31 122 ALA A N 1
ATOM 977 C CA . ALA A 1 122 ? 1.846 12.276 11.299 1.00 85.31 122 ALA A CA 1
ATOM 978 C C . ALA A 1 122 ? 2.999 13.103 10.691 1.00 85.31 122 ALA A C 1
ATOM 980 O O . ALA A 1 122 ? 2.750 13.960 9.851 1.00 85.31 122 ALA A O 1
ATOM 981 N N . LYS A 1 123 ? 4.248 12.873 11.121 1.00 85.75 123 LYS A N 1
ATOM 982 C CA . LYS A 1 123 ? 5.459 13.511 10.577 1.00 85.75 123 LYS A CA 1
ATOM 983 C C . LYS A 1 123 ? 6.124 12.668 9.481 1.00 85.75 123 LYS A C 1
ATOM 985 O O . LYS A 1 123 ? 7.276 12.923 9.151 1.00 85.75 123 LYS A O 1
ATOM 990 N N . GLY A 1 124 ? 5.469 11.604 9.017 1.00 87.12 124 GLY A N 1
ATOM 991 C CA . GLY A 1 124 ? 6.000 10.761 7.953 1.00 87.12 124 GLY A CA 1
ATOM 992 C C . GLY A 1 124 ? 7.137 9.826 8.372 1.00 87.12 124 GLY A C 1
ATOM 993 O O . GLY A 1 124 ? 7.817 9.288 7.503 1.00 87.12 124 GLY A O 1
ATOM 994 N N . VAL A 1 125 ? 7.364 9.617 9.676 1.00 90.75 125 VAL A N 1
ATOM 995 C CA . VAL A 1 125 ? 8.389 8.687 10.184 1.00 90.75 125 VAL A CA 1
ATOM 996 C C . VAL A 1 125 ? 7.762 7.323 10.436 1.00 90.75 125 VAL A C 1
ATOM 998 O O . VAL A 1 125 ? 6.792 7.215 11.194 1.00 90.75 125 VAL A O 1
ATOM 1001 N N . PHE A 1 126 ? 8.333 6.293 9.818 1.00 89.69 126 PHE A N 1
ATOM 1002 C CA . PHE A 1 126 ? 7.944 4.899 9.976 1.00 89.69 126 PHE A CA 1
ATOM 1003 C C . PHE A 1 126 ? 8.700 4.241 11.134 1.00 89.69 126 PHE A C 1
ATOM 1005 O O . PHE A 1 126 ? 9.925 4.330 11.232 1.00 89.69 126 PHE A O 1
ATOM 1012 N N . TYR A 1 127 ? 7.952 3.545 11.985 1.00 88.19 127 TYR A N 1
ATOM 1013 C CA . TYR A 1 127 ? 8.444 2.761 13.106 1.00 88.19 127 TYR A CA 1
ATOM 1014 C C . TYR A 1 127 ? 8.034 1.301 12.937 1.00 88.19 127 TYR A C 1
ATOM 1016 O O . TYR A 1 127 ? 6.856 1.011 12.706 1.00 88.19 127 TYR A O 1
ATOM 1024 N N . ASN A 1 128 ? 8.987 0.390 13.123 1.00 86.38 128 ASN A N 1
ATOM 1025 C CA . ASN A 1 128 ? 8.710 -1.045 13.168 1.00 86.38 128 ASN A CA 1
ATOM 1026 C C . ASN A 1 128 ? 7.983 -1.447 14.470 1.00 86.38 128 ASN A C 1
ATOM 1028 O O . ASN A 1 128 ? 7.719 -0.614 15.347 1.00 86.38 128 ASN A O 1
ATOM 1032 N N . LEU A 1 129 ? 7.671 -2.737 14.623 1.00 84.75 129 LEU A N 1
ATOM 1033 C CA . LEU A 1 129 ? 6.999 -3.266 15.820 1.00 84.75 129 LEU A CA 1
ATOM 1034 C C . LEU A 1 129 ? 7.766 -3.001 17.128 1.00 84.75 129 LEU A C 1
ATOM 1036 O O . LEU A 1 129 ? 7.148 -2.863 18.182 1.00 84.75 129 LEU A O 1
ATOM 1040 N N . GLN A 1 130 ? 9.094 -2.883 17.068 1.00 85.62 130 GLN A N 1
ATOM 1041 C CA . GLN A 1 130 ? 9.963 -2.557 18.203 1.00 85.62 130 GLN A CA 1
ATOM 1042 C C . GLN A 1 130 ? 10.065 -1.045 18.469 1.00 85.62 130 GLN A C 1
ATOM 1044 O O . GLN A 1 130 ? 10.881 -0.625 19.290 1.00 85.62 130 GLN A O 1
ATOM 1049 N N . LEU A 1 131 ? 9.262 -0.220 17.786 1.00 83.62 131 LEU A N 1
ATOM 1050 C CA . LEU A 1 131 ? 9.258 1.243 17.883 1.00 83.62 131 LEU A CA 1
ATOM 1051 C C . LEU A 1 131 ? 10.600 1.894 17.516 1.00 83.62 131 LEU A C 1
ATOM 1053 O O . LEU A 1 131 ? 10.882 3.021 17.930 1.00 83.62 131 LEU A O 1
ATOM 1057 N N . LYS A 1 132 ? 11.420 1.214 16.709 1.00 86.31 132 LYS A N 1
ATOM 1058 C CA . LYS A 1 132 ? 12.637 1.793 16.136 1.00 86.31 132 LYS A CA 1
ATOM 1059 C C . LYS A 1 132 ? 12.303 2.468 14.805 1.00 86.31 132 LYS A C 1
ATOM 1061 O O . LYS A 1 132 ? 11.529 1.900 14.030 1.00 86.31 132 LYS A O 1
ATOM 1066 N N . PRO A 1 133 ? 12.853 3.666 14.533 1.00 87.69 133 PRO A N 1
ATOM 1067 C CA . PRO A 1 133 ? 12.669 4.313 13.244 1.00 87.69 133 PRO A CA 1
ATOM 1068 C C . PRO A 1 133 ? 13.309 3.447 12.156 1.00 87.69 133 PRO A C 1
ATOM 1070 O O . PRO A 1 133 ? 14.488 3.113 12.248 1.00 87.69 133 PRO A O 1
ATOM 1073 N N . ALA A 1 134 ? 12.520 3.077 11.155 1.00 86.19 134 ALA A N 1
ATOM 1074 C CA . ALA A 1 134 ? 12.945 2.224 10.045 1.00 86.19 134 ALA A CA 1
ATOM 1075 C C . ALA A 1 134 ? 12.935 2.969 8.699 1.00 86.19 134 ALA A C 1
ATOM 1077 O O . ALA A 1 134 ? 13.635 2.578 7.770 1.00 86.19 134 ALA A O 1
ATOM 1078 N N . GLY A 1 135 ? 12.215 4.090 8.615 1.00 89.00 135 GLY A N 1
ATOM 1079 C CA . GLY A 1 135 ? 12.223 4.948 7.438 1.00 89.00 135 GLY A CA 1
ATOM 1080 C C . GLY A 1 135 ? 11.517 6.274 7.663 1.00 89.00 135 GLY A C 1
ATOM 1081 O O . GLY A 1 135 ? 10.930 6.519 8.722 1.00 89.00 135 GLY A O 1
ATOM 1082 N N . LYS A 1 136 ? 11.588 7.152 6.666 1.00 91.62 136 LYS A N 1
ATOM 1083 C CA . LYS A 1 136 ? 10.906 8.449 6.678 1.00 91.62 136 LYS A CA 1
ATOM 1084 C C . LYS A 1 136 ? 10.713 9.007 5.275 1.00 91.62 136 LYS A C 1
ATOM 1086 O O . LYS A 1 136 ? 11.491 8.719 4.364 1.00 91.62 136 LYS A O 1
ATOM 1091 N N . TRP A 1 137 ? 9.734 9.889 5.133 1.00 88.25 137 TRP A N 1
ATOM 1092 C CA . TRP A 1 137 ? 9.699 10.815 4.007 1.00 88.25 137 TRP A CA 1
ATOM 1093 C C . TRP A 1 137 ? 10.835 11.837 4.144 1.00 88.25 137 TRP A C 1
ATOM 1095 O O . TRP A 1 137 ? 10.999 12.471 5.187 1.00 88.25 137 TRP A O 1
ATOM 1105 N N . VAL A 1 138 ? 11.662 11.964 3.104 1.00 85.94 138 VAL A N 1
ATOM 1106 C CA . VAL A 1 138 ? 12.806 12.900 3.086 1.00 85.94 138 VAL A CA 1
ATOM 1107 C C . VAL A 1 138 ? 12.570 14.119 2.205 1.00 85.94 138 VAL A C 1
ATOM 1109 O O . VAL A 1 138 ? 13.216 15.146 2.393 1.00 85.94 138 VAL A O 1
ATOM 1112 N N . ASN A 1 139 ? 11.615 14.036 1.280 1.00 76.50 139 ASN A N 1
ATOM 1113 C CA . ASN A 1 139 ? 11.166 15.163 0.475 1.00 76.50 139 ASN A CA 1
ATOM 1114 C C . ASN A 1 139 ? 9.638 15.146 0.396 1.00 76.50 139 ASN A C 1
ATOM 1116 O O . ASN A 1 139 ? 9.059 14.322 -0.309 1.00 76.50 139 ASN A O 1
ATOM 1120 N N . GLU A 1 140 ? 9.003 16.047 1.143 1.00 64.56 140 GLU A N 1
ATOM 1121 C CA . GLU A 1 140 ? 7.550 16.264 1.134 1.00 64.56 140 GLU A CA 1
ATOM 1122 C C . GLU A 1 140 ? 7.158 17.549 0.381 1.00 64.56 140 GLU A C 1
ATOM 1124 O O . GLU A 1 140 ? 5.983 17.768 0.078 1.00 64.56 140 GLU A O 1
ATOM 1129 N N . THR A 1 141 ? 8.137 18.409 0.074 1.00 54.38 141 THR A N 1
ATOM 1130 C CA . THR A 1 141 ? 7.951 19.750 -0.504 1.00 54.38 141 THR A CA 1
ATOM 1131 C C . THR A 1 141 ? 7.838 19.741 -2.026 1.00 54.38 141 THR A C 1
ATOM 1133 O O . THR A 1 141 ? 7.280 20.677 -2.608 1.00 54.38 141 THR A O 1
ATOM 1136 N N . GLY A 1 142 ? 8.305 18.682 -2.691 1.00 55.94 142 GLY A N 1
ATOM 1137 C CA . GLY A 1 142 ? 8.068 18.465 -4.111 1.00 55.94 142 GLY A CA 1
ATOM 1138 C C . GLY A 1 142 ? 6.585 18.213 -4.382 1.00 55.94 142 GLY A C 1
ATOM 1139 O O . GLY A 1 142 ? 6.106 17.092 -4.258 1.00 55.94 142 GLY A O 1
ATOM 1140 N N . LYS A 1 143 ? 5.843 19.240 -4.825 1.00 61.88 143 LYS A N 1
ATOM 1141 C CA . LYS A 1 143 ? 4.418 19.114 -5.215 1.00 61.88 143 LYS A CA 1
ATOM 1142 C C . LYS A 1 143 ? 4.149 17.984 -6.224 1.00 61.88 143 LYS A C 1
ATOM 1144 O O . LYS A 1 143 ? 3.009 17.554 -6.339 1.00 61.88 143 LYS A O 1
ATOM 1149 N N . LYS A 1 144 ? 5.184 17.537 -6.948 1.00 71.38 144 LYS A N 1
ATOM 1150 C CA . LYS A 1 144 ? 5.124 16.517 -8.002 1.00 71.38 144 LYS A CA 1
ATOM 1151 C C . LYS A 1 144 ? 5.958 15.260 -7.725 1.00 71.38 144 LYS A C 1
ATOM 1153 O O . LYS A 1 144 ? 5.863 14.312 -8.493 1.00 71.38 144 LYS A O 1
ATOM 1158 N N . LEU A 1 145 ? 6.775 15.238 -6.671 1.00 75.50 145 LEU A N 1
ATOM 1159 C CA . LEU A 1 145 ? 7.690 14.131 -6.383 1.00 75.50 145 LEU A CA 1
ATOM 1160 C C . LEU A 1 145 ? 7.958 14.051 -4.881 1.00 75.50 145 LEU A C 1
ATOM 1162 O O . LEU A 1 145 ? 8.340 15.052 -4.276 1.00 75.50 145 LEU A O 1
ATOM 1166 N N . ARG A 1 146 ? 7.815 12.860 -4.300 1.00 83.75 146 ARG A N 1
ATOM 1167 C CA . ARG A 1 146 ? 8.214 12.578 -2.916 1.00 83.75 146 ARG A CA 1
ATOM 1168 C C . ARG A 1 146 ? 9.184 11.418 -2.853 1.00 83.75 146 ARG A C 1
ATOM 1170 O O . ARG A 1 146 ? 9.169 10.557 -3.724 1.00 83.75 146 ARG A O 1
ATOM 1177 N N . ILE A 1 147 ? 10.015 11.394 -1.818 1.00 84.19 147 ILE A N 1
ATOM 1178 C CA . ILE A 1 147 ? 11.028 10.350 -1.634 1.00 84.19 147 ILE A CA 1
ATOM 1179 C C . ILE A 1 147 ? 10.825 9.703 -0.271 1.00 84.19 147 ILE A C 1
ATOM 1181 O O . ILE A 1 147 ? 10.898 10.388 0.756 1.00 84.19 147 ILE A O 1
ATOM 1185 N N . LEU A 1 148 ? 10.573 8.398 -0.282 1.00 87.38 148 LEU A N 1
ATOM 1186 C CA . LEU A 1 148 ? 10.531 7.552 0.903 1.00 87.38 148 LEU A CA 1
ATOM 1187 C C . LEU A 1 148 ? 11.881 6.863 1.040 1.00 87.38 148 LEU A C 1
ATOM 1189 O O . LEU A 1 148 ? 12.286 6.163 0.119 1.00 87.38 148 LEU A O 1
ATOM 1193 N N . GLN A 1 149 ? 12.553 7.044 2.172 1.00 90.69 149 GLN A N 1
ATOM 1194 C CA . GLN A 1 149 ? 13.803 6.355 2.483 1.00 90.69 149 GLN A CA 1
ATOM 1195 C C . GLN A 1 149 ? 13.556 5.308 3.572 1.00 90.69 149 GLN A C 1
ATOM 1197 O O . GLN A 1 149 ? 12.903 5.609 4.576 1.00 90.69 149 GLN A O 1
ATOM 1202 N N . MET A 1 150 ? 14.103 4.110 3.383 1.00 88.38 150 MET A N 1
ATOM 1203 C CA . MET A 1 150 ? 14.182 3.037 4.376 1.00 88.38 150 MET A CA 1
ATOM 1204 C C . MET A 1 150 ? 15.662 2.706 4.597 1.00 88.38 150 MET A C 1
ATOM 1206 O O . MET A 1 150 ? 16.438 2.657 3.646 1.00 88.38 150 MET A O 1
ATOM 1210 N N . GLY A 1 151 ? 16.079 2.540 5.851 1.00 83.19 151 GLY A N 1
ATOM 1211 C CA . GLY A 1 151 ? 17.496 2.302 6.152 1.00 83.19 151 GLY A CA 1
ATOM 1212 C C . GLY A 1 151 ? 18.431 3.402 5.616 1.00 83.19 151 GLY A C 1
ATOM 1213 O O . GLY A 1 151 ? 18.087 4.588 5.620 1.00 83.19 151 GLY A O 1
ATOM 1214 N N . SER A 1 152 ? 19.638 3.016 5.191 1.00 81.44 152 SER A N 1
ATOM 1215 C CA . SER A 1 152 ? 20.651 3.935 4.649 1.00 81.44 152 SER A CA 1
ATOM 1216 C C . SER A 1 152 ? 20.544 4.129 3.135 1.00 81.44 152 SER A C 1
ATOM 1218 O O . SER A 1 152 ? 20.692 5.261 2.669 1.00 81.44 152 SER A O 1
ATOM 1220 N N . HIS A 1 153 ? 20.273 3.061 2.381 1.00 85.56 153 HIS A N 1
ATOM 1221 C CA . HIS A 1 153 ? 20.385 3.051 0.916 1.00 85.56 153 HIS A CA 1
ATOM 1222 C C . HIS A 1 153 ? 19.071 2.782 0.181 1.00 85.56 153 HIS A C 1
ATOM 1224 O O . HIS A 1 153 ? 18.968 3.133 -0.993 1.00 85.56 153 HIS A O 1
ATOM 1230 N N . ALA A 1 154 ? 18.068 2.204 0.843 1.00 91.38 154 ALA A N 1
ATOM 1231 C CA . ALA A 1 154 ? 16.809 1.865 0.200 1.00 91.38 154 ALA A CA 1
ATOM 1232 C C . ALA A 1 154 ? 15.896 3.094 0.079 1.00 91.38 154 ALA A C 1
ATOM 1234 O O . ALA A 1 154 ? 15.709 3.866 1.028 1.00 91.38 154 ALA A O 1
ATOM 1235 N N . TYR A 1 155 ? 15.311 3.297 -1.099 1.00 91.81 155 TYR A N 1
ATOM 1236 C CA . TYR A 1 155 ? 14.380 4.393 -1.333 1.00 91.81 155 TYR A CA 1
ATOM 1237 C C . TYR A 1 155 ? 13.401 4.118 -2.473 1.00 91.81 155 TYR A C 1
ATOM 1239 O O . TYR A 1 155 ? 13.674 3.358 -3.397 1.00 91.81 155 TYR A O 1
ATOM 1247 N N . ALA A 1 156 ? 12.261 4.802 -2.427 1.00 89.88 156 ALA A N 1
ATOM 1248 C CA . ALA A 1 156 ? 11.297 4.862 -3.517 1.00 89.88 156 ALA A CA 1
ATOM 1249 C C . ALA A 1 156 ? 10.960 6.323 -3.824 1.00 89.88 156 ALA A C 1
ATOM 1251 O O . ALA A 1 156 ? 10.662 7.109 -2.914 1.00 89.88 156 ALA A O 1
ATOM 1252 N N . THR A 1 157 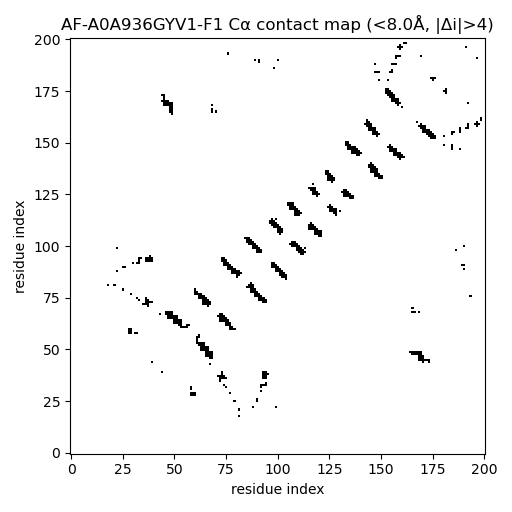? 10.984 6.693 -5.103 1.00 89.19 157 THR A N 1
ATOM 1253 C CA . THR A 1 157 ? 10.537 8.014 -5.557 1.00 89.19 157 THR A CA 1
ATOM 1254 C C . THR A 1 157 ? 9.112 7.915 -6.081 1.00 89.19 157 THR A C 1
ATOM 1256 O O . THR A 1 157 ? 8.836 7.173 -7.013 1.00 89.19 157 THR A O 1
ATOM 1259 N N . VAL A 1 158 ? 8.184 8.653 -5.476 1.00 87.38 158 VAL A N 1
ATOM 1260 C CA . VAL A 1 158 ? 6.757 8.629 -5.814 1.00 87.38 158 VAL A CA 1
ATOM 1261 C C . VAL A 1 158 ? 6.391 9.877 -6.600 1.00 87.38 158 VAL A C 1
ATOM 1263 O O . VAL A 1 158 ? 6.594 10.993 -6.118 1.00 87.38 158 VAL A O 1
ATOM 1266 N N . GLN A 1 159 ? 5.831 9.695 -7.794 1.00 82.00 159 GLN A N 1
ATOM 1267 C CA . GLN A 1 159 ? 5.464 10.788 -8.693 1.00 82.00 159 GLN A CA 1
ATOM 1268 C C . GLN A 1 159 ? 3.990 11.195 -8.545 1.00 82.00 159 GLN A C 1
ATOM 1270 O O . GLN A 1 159 ? 3.083 10.366 -8.557 1.00 82.00 159 GLN A O 1
ATOM 1275 N N . PHE A 1 160 ? 3.741 12.501 -8.469 1.00 76.94 160 PHE A N 1
ATOM 1276 C CA . PHE A 1 160 ? 2.421 13.139 -8.389 1.00 76.94 160 PHE A CA 1
ATOM 1277 C C . PHE A 1 160 ? 2.272 14.115 -9.569 1.00 76.94 160 PHE A C 1
ATOM 1279 O O . PHE A 1 160 ? 2.278 15.333 -9.396 1.00 76.94 160 PHE A O 1
ATOM 1286 N N . GLY A 1 161 ? 2.241 13.589 -10.796 1.00 62.47 161 GLY A N 1
ATOM 1287 C CA . GLY A 1 161 ? 2.094 14.384 -12.021 1.00 62.47 161 GLY A CA 1
ATOM 1288 C C . GLY A 1 161 ? 0.733 15.087 -12.148 1.00 62.47 161 GLY A C 1
ATOM 1289 O O . GLY A 1 161 ? -0.261 14.687 -11.538 1.00 62.47 161 GLY A O 1
ATOM 1290 N N . GLU A 1 162 ? 0.677 16.143 -12.968 1.00 53.19 162 GLU A N 1
ATOM 1291 C CA . GLU A 1 162 ? -0.583 16.741 -13.425 1.00 53.19 162 GLU A CA 1
ATOM 1292 C C . GLU A 1 162 ? -0.973 16.137 -14.781 1.00 53.19 162 GLU A C 1
ATOM 1294 O O . GLU A 1 162 ? -0.247 16.310 -15.752 1.00 53.19 162 GLU A O 1
ATOM 1299 N N . ARG A 1 163 ? -2.185 15.565 -14.833 1.00 47.53 163 ARG A N 1
ATOM 1300 C CA . ARG A 1 163 ? -2.985 15.203 -16.023 1.00 47.53 163 ARG A CA 1
ATOM 1301 C C . ARG A 1 163 ? -2.624 13.912 -16.772 1.00 47.53 163 ARG A C 1
ATOM 1303 O O . ARG A 1 163 ? -1.606 13.808 -17.429 1.00 47.53 163 ARG A O 1
ATOM 1310 N N . ASN A 1 164 ? -3.625 13.024 -16.800 1.00 47.38 164 ASN A N 1
ATOM 1311 C CA . ASN A 1 164 ? -4.035 12.193 -17.938 1.00 47.38 164 ASN A CA 1
ATOM 1312 C C . ASN A 1 164 ? -2.925 11.709 -18.884 1.00 47.38 164 ASN A C 1
ATOM 1314 O O . ASN A 1 164 ? -2.754 12.296 -19.947 1.00 47.38 164 ASN A O 1
ATOM 1318 N N . ALA A 1 165 ? -2.313 10.561 -18.609 1.00 46.91 165 ALA A N 1
ATOM 1319 C CA . ALA A 1 165 ? -1.893 9.659 -19.675 1.00 46.91 165 ALA A CA 1
ATOM 1320 C C . ALA A 1 165 ? -1.596 8.274 -19.105 1.00 46.91 165 ALA A C 1
ATOM 1322 O O . ALA A 1 165 ? -1.064 8.128 -18.010 1.00 46.91 165 ALA A O 1
ATOM 1323 N N . LEU A 1 166 ? -1.879 7.251 -19.901 1.00 48.72 166 LEU A N 1
ATOM 1324 C CA . LEU A 1 166 ? -1.465 5.857 -19.710 1.00 48.72 166 LEU A CA 1
ATOM 1325 C C . LEU A 1 166 ? 0.074 5.682 -19.595 1.00 48.72 166 LEU A C 1
ATOM 1327 O O . LEU A 1 166 ? 0.554 4.566 -19.437 1.00 48.72 166 LEU A O 1
ATOM 1331 N N . THR A 1 167 ? 0.836 6.779 -19.667 1.00 54.84 167 THR A N 1
ATOM 1332 C CA . THR A 1 167 ? 2.300 6.844 -19.705 1.00 54.84 167 THR A CA 1
ATOM 1333 C C . THR A 1 167 ? 2.942 7.362 -18.415 1.00 54.84 167 THR A C 1
ATOM 1335 O O . THR A 1 167 ? 4.162 7.294 -18.299 1.00 54.84 167 THR A O 1
ATOM 1338 N N . ASP A 1 168 ? 2.170 7.885 -17.453 1.00 66.81 168 ASP A N 1
ATOM 1339 C CA . ASP A 1 168 ? 2.736 8.416 -16.204 1.00 66.81 168 ASP A CA 1
ATOM 1340 C C . ASP A 1 168 ? 3.083 7.275 -15.240 1.00 66.81 168 ASP A C 1
ATOM 1342 O O . ASP A 1 168 ? 2.208 6.539 -14.762 1.00 66.81 168 ASP A O 1
ATOM 1346 N N . ARG A 1 169 ? 4.381 7.144 -14.952 1.00 77.56 169 ARG A N 1
ATOM 1347 C CA . ARG A 1 169 ? 4.917 6.162 -14.007 1.00 77.56 169 ARG A CA 1
ATOM 1348 C C . ARG A 1 169 ? 4.556 6.558 -12.579 1.00 77.56 169 ARG A C 1
ATOM 1350 O O . ARG A 1 169 ? 4.596 7.729 -12.206 1.00 77.56 169 ARG A O 1
ATOM 1357 N N . MET A 1 170 ? 4.196 5.578 -11.756 1.00 82.44 170 MET A N 1
ATOM 1358 C CA . MET A 1 170 ? 3.992 5.807 -10.323 1.00 82.44 170 MET A CA 1
ATOM 1359 C C . MET A 1 170 ? 5.302 6.126 -9.615 1.00 82.44 170 MET A C 1
ATOM 1361 O O . MET A 1 170 ? 5.311 6.948 -8.693 1.00 82.44 170 MET A O 1
ATOM 1365 N N . PHE A 1 171 ? 6.384 5.493 -10.071 1.00 85.56 171 PHE A N 1
ATOM 1366 C CA . PHE A 1 171 ? 7.700 5.570 -9.466 1.00 85.56 171 PHE A CA 1
ATOM 1367 C C . PHE A 1 171 ? 8.761 5.905 -10.514 1.00 85.56 171 PHE A C 1
ATOM 1369 O O . PHE A 1 171 ? 8.705 5.395 -11.631 1.00 85.56 171 PHE A O 1
ATOM 1376 N N . SER A 1 172 ? 9.717 6.769 -10.169 1.00 81.31 172 SER A N 1
ATOM 1377 C CA . SER A 1 172 ? 10.888 7.018 -11.037 1.00 81.31 172 SER A CA 1
ATOM 1378 C C . SER A 1 172 ? 12.000 6.023 -10.738 1.00 81.31 172 SER A C 1
ATOM 1380 O O . SER A 1 172 ? 12.605 5.484 -11.655 1.00 81.31 172 SER A O 1
ATOM 1382 N N . ASP A 1 173 ? 12.214 5.770 -9.449 1.00 86.81 173 ASP A N 1
ATOM 1383 C CA . ASP A 1 173 ? 13.289 4.954 -8.911 1.00 86.81 173 ASP A CA 1
ATOM 1384 C C . ASP A 1 173 ? 12.756 4.152 -7.731 1.00 86.81 173 ASP A C 1
ATOM 1386 O O . ASP A 1 173 ? 11.953 4.649 -6.927 1.00 86.81 173 ASP A O 1
ATOM 1390 N N . PHE A 1 174 ? 13.228 2.916 -7.626 1.00 90.12 174 PHE A N 1
ATOM 1391 C CA . PHE A 1 174 ? 12.872 2.004 -6.556 1.00 90.12 174 PHE A CA 1
ATOM 1392 C C . PHE A 1 174 ? 14.086 1.124 -6.246 1.00 90.12 174 PHE A C 1
ATOM 1394 O O . PHE A 1 174 ? 14.469 0.277 -7.049 1.00 90.12 174 PHE A O 1
ATOM 1401 N N . VAL A 1 175 ? 14.723 1.369 -5.105 1.00 91.62 175 VAL A N 1
ATOM 1402 C CA . VAL A 1 175 ? 15.964 0.714 -4.677 1.00 91.62 175 VAL A CA 1
ATOM 1403 C C . VAL A 1 175 ? 15.741 0.098 -3.305 1.00 91.62 175 VAL A C 1
ATOM 1405 O O . VAL A 1 175 ? 15.252 0.764 -2.395 1.00 91.62 175 VAL A O 1
ATOM 1408 N N . TYR A 1 176 ? 16.108 -1.168 -3.155 1.00 91.88 176 TYR A N 1
ATOM 1409 C CA . TYR A 1 176 ? 16.006 -1.931 -1.914 1.00 91.88 176 TYR A CA 1
ATOM 1410 C C . TYR A 1 176 ? 17.159 -2.929 -1.832 1.00 91.88 176 TYR A C 1
ATOM 1412 O O . TYR A 1 176 ? 17.656 -3.387 -2.862 1.00 91.88 176 TYR A O 1
ATOM 1420 N N . GLU A 1 177 ? 17.576 -3.278 -0.618 1.00 89.38 177 GLU A N 1
ATOM 1421 C CA . GLU A 1 177 ? 18.650 -4.25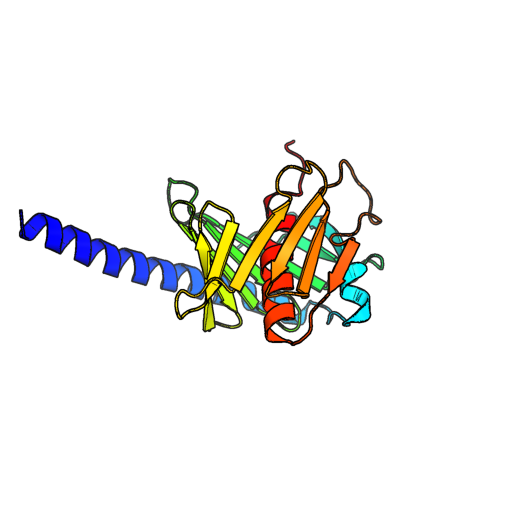4 -0.393 1.00 89.38 177 GLU A CA 1
ATOM 1422 C C . GLU A 1 177 ? 18.102 -5.626 0.010 1.00 89.38 177 GLU A C 1
ATOM 1424 O O . GLU A 1 177 ? 18.783 -6.643 -0.118 1.00 89.38 177 GLU A O 1
ATOM 1429 N N . ASN A 1 178 ? 16.861 -5.667 0.497 1.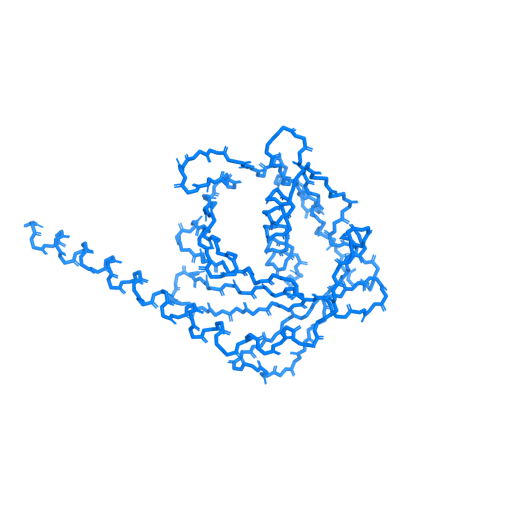00 90.50 178 ASN A N 1
ATOM 1430 C CA . ASN A 1 178 ? 16.199 -6.888 0.937 1.00 90.50 178 ASN A CA 1
ATOM 1431 C C . ASN A 1 178 ? 14.676 -6.840 0.709 1.00 90.50 178 ASN A C 1
ATOM 1433 O O . ASN A 1 178 ? 14.089 -5.794 0.425 1.00 90.50 178 ASN A O 1
ATOM 1437 N N . GLU A 1 179 ? 14.028 -7.999 0.837 1.00 87.94 179 GLU A N 1
ATOM 1438 C CA . GLU A 1 179 ? 12.584 -8.142 0.610 1.00 87.94 179 GLU A CA 1
ATOM 1439 C C . GLU A 1 179 ? 11.726 -7.389 1.640 1.00 87.94 179 GLU A C 1
ATOM 1441 O O . GLU A 1 179 ? 10.648 -6.909 1.298 1.00 87.94 179 GLU A O 1
ATOM 1446 N N . GLU A 1 180 ? 12.186 -7.226 2.885 1.00 87.06 180 GLU A N 1
ATOM 1447 C CA . GLU A 1 180 ? 11.438 -6.464 3.895 1.00 87.06 180 GLU A CA 1
ATOM 1448 C C . GLU A 1 180 ? 11.348 -4.983 3.501 1.00 87.06 180 GLU A C 1
ATOM 1450 O O . GLU A 1 180 ? 10.260 -4.401 3.479 1.00 87.06 180 GLU A O 1
ATOM 1455 N N . GLU A 1 181 ? 12.476 -4.390 3.107 1.00 89.19 181 GLU A N 1
ATOM 1456 C CA . GLU A 1 181 ? 12.533 -3.025 2.583 1.00 89.19 181 GLU A CA 1
ATOM 1457 C C . GLU A 1 181 ? 11.686 -2.865 1.328 1.00 89.19 181 GLU A C 1
ATOM 1459 O O . GLU A 1 181 ? 10.927 -1.901 1.233 1.00 89.19 181 GLU A O 1
ATOM 1464 N N . LYS A 1 182 ? 11.760 -3.818 0.392 1.00 90.06 182 LYS A N 1
ATOM 1465 C CA . LYS A 1 182 ? 10.936 -3.817 -0.821 1.00 90.06 182 LYS A CA 1
ATOM 1466 C C . LYS A 1 182 ? 9.449 -3.769 -0.482 1.00 90.06 182 LYS A C 1
ATOM 1468 O O . LYS A 1 182 ? 8.738 -2.906 -0.994 1.00 90.06 182 LYS A O 1
ATOM 1473 N N . ILE A 1 183 ? 8.977 -4.659 0.394 1.00 90.00 183 ILE A N 1
ATOM 1474 C CA . ILE A 1 183 ? 7.568 -4.727 0.807 1.00 90.00 183 ILE A CA 1
ATOM 1475 C C . ILE A 1 183 ? 7.141 -3.413 1.463 1.00 90.00 183 ILE A C 1
ATOM 1477 O O . ILE A 1 183 ? 6.085 -2.875 1.129 1.00 90.00 183 ILE A O 1
ATOM 1481 N N . LEU A 1 184 ? 7.961 -2.875 2.369 1.00 90.12 184 LEU A N 1
ATOM 1482 C CA . LEU A 1 184 ? 7.680 -1.627 3.077 1.00 90.12 184 LEU A CA 1
ATOM 1483 C C . LEU A 1 184 ? 7.637 -0.420 2.139 1.00 90.12 184 LEU A C 1
ATOM 1485 O O . LEU A 1 184 ? 6.677 0.356 2.177 1.00 90.12 184 LEU A O 1
ATOM 1489 N N . LEU A 1 185 ? 8.658 -0.269 1.295 1.00 91.69 185 LEU A N 1
ATOM 1490 C CA . LEU A 1 185 ? 8.728 0.787 0.293 1.00 91.69 185 LEU A CA 1
ATOM 1491 C C . LEU A 1 185 ? 7.522 0.707 -0.633 1.00 91.69 185 LEU A C 1
ATOM 1493 O O . LEU A 1 185 ? 6.835 1.707 -0.816 1.00 91.69 185 LEU A O 1
ATOM 1497 N N . MET A 1 186 ? 7.213 -0.482 -1.149 1.00 91.56 186 MET A N 1
ATOM 1498 C CA . MET A 1 186 ? 6.116 -0.695 -2.087 1.00 91.56 186 MET A CA 1
ATOM 1499 C C . MET A 1 186 ? 4.769 -0.383 -1.436 1.00 91.56 186 MET A C 1
ATOM 1501 O O . MET A 1 186 ? 3.966 0.351 -2.011 1.00 91.56 186 MET A O 1
ATOM 1505 N N . ALA A 1 187 ? 4.540 -0.864 -0.212 1.00 92.38 187 ALA A N 1
ATOM 1506 C CA . ALA A 1 187 ? 3.306 -0.621 0.521 1.00 92.38 187 ALA A CA 1
ATOM 1507 C C . ALA A 1 187 ? 3.059 0.878 0.728 1.00 92.38 187 ALA A C 1
ATOM 1509 O O . ALA A 1 187 ? 2.003 1.395 0.348 1.00 92.38 187 ALA A O 1
ATOM 1510 N N . TYR A 1 188 ? 4.026 1.596 1.301 1.00 91.19 188 TYR A N 1
ATOM 1511 C CA . TYR A 1 188 ? 3.863 3.023 1.573 1.00 91.19 188 TYR A CA 1
ATOM 1512 C C . TYR A 1 188 ? 3.855 3.866 0.297 1.00 91.19 188 TYR A C 1
ATOM 1514 O O . TYR A 1 188 ? 3.076 4.815 0.212 1.00 91.19 188 TYR A O 1
ATOM 1522 N N . ALA A 1 189 ? 4.655 3.513 -0.709 1.00 89.69 189 ALA A N 1
ATOM 1523 C CA . ALA A 1 189 ? 4.677 4.214 -1.986 1.00 89.69 189 ALA A CA 1
ATOM 1524 C C . ALA A 1 189 ? 3.343 4.061 -2.734 1.00 89.69 189 ALA A C 1
ATOM 1526 O O . ALA A 1 189 ? 2.794 5.060 -3.206 1.00 89.69 189 ALA A O 1
ATOM 1527 N N . PHE A 1 190 ? 2.760 2.854 -2.762 1.00 90.56 190 PHE A N 1
ATOM 1528 C CA . PHE A 1 190 ? 1.410 2.640 -3.285 1.00 90.56 190 PHE A CA 1
ATOM 1529 C C . PHE A 1 190 ? 0.372 3.416 -2.491 1.00 90.56 190 PHE A C 1
ATOM 1531 O O . PHE A 1 190 ? -0.415 4.150 -3.091 1.00 90.56 190 PHE A O 1
ATOM 1538 N N . TYR A 1 191 ? 0.368 3.288 -1.160 1.00 89.75 191 TYR A N 1
ATOM 1539 C CA . TYR A 1 191 ? -0.572 4.016 -0.313 1.00 89.75 191 TYR A CA 1
ATOM 1540 C C . TYR A 1 191 ? -0.521 5.514 -0.605 1.00 89.75 191 TYR A C 1
ATOM 1542 O O . TYR A 1 191 ? -1.564 6.131 -0.823 1.00 89.75 191 TYR A O 1
ATOM 1550 N N . GLU A 1 192 ? 0.673 6.092 -0.666 1.00 86.56 192 GLU A N 1
ATOM 1551 C CA . GLU A 1 192 ? 0.848 7.512 -0.924 1.00 86.56 192 GLU A CA 1
ATOM 1552 C C . GLU A 1 192 ? 0.324 7.892 -2.319 1.00 86.56 192 GLU A C 1
ATOM 1554 O O . GLU A 1 192 ? -0.545 8.763 -2.458 1.00 86.56 192 GLU A O 1
ATOM 1559 N N . ARG A 1 193 ? 0.784 7.187 -3.360 1.00 84.88 193 ARG A N 1
ATOM 1560 C CA . ARG A 1 193 ? 0.426 7.454 -4.760 1.00 84.88 193 ARG A CA 1
ATOM 1561 C C . ARG A 1 193 ? -1.078 7.355 -5.001 1.00 84.88 193 ARG A C 1
ATOM 1563 O O . ARG A 1 193 ? -1.646 8.216 -5.678 1.00 84.88 193 ARG A O 1
ATOM 1570 N N . LEU A 1 194 ? -1.716 6.330 -4.438 1.00 84.75 194 LEU A N 1
ATOM 1571 C CA . LEU A 1 194 ? -3.138 6.020 -4.602 1.00 84.75 194 LEU A CA 1
ATOM 1572 C C . LEU A 1 194 ? -4.069 6.910 -3.768 1.00 84.75 194 LEU A C 1
ATOM 1574 O O . LEU A 1 194 ? -5.270 6.965 -4.046 1.00 84.75 194 LEU A O 1
ATOM 1578 N N . ASN A 1 195 ? -3.572 7.544 -2.706 1.00 81.12 195 ASN A N 1
ATOM 1579 C CA . ASN A 1 195 ? -4.375 8.406 -1.833 1.00 81.12 195 ASN A CA 1
ATOM 1580 C C . ASN A 1 195 ? -4.235 9.889 -2.147 1.00 81.12 195 ASN A C 1
ATOM 1582 O O . ASN A 1 195 ? -5.209 10.629 -2.003 1.00 81.12 195 ASN A O 1
ATOM 1586 N N . TYR A 1 196 ? -3.047 10.316 -2.567 1.00 77.12 196 TYR A N 1
ATOM 1587 C CA . TYR A 1 196 ? -2.721 11.731 -2.728 1.00 77.12 196 TYR A CA 1
ATOM 1588 C C . TYR A 1 196 ? -2.395 12.115 -4.175 1.00 77.12 196 TYR A C 1
ATOM 1590 O O . TYR A 1 196 ? -2.286 13.299 -4.477 1.00 77.12 196 TYR A O 1
ATOM 1598 N N . GLY A 1 197 ? -2.282 11.145 -5.089 1.00 60.53 197 GLY A N 1
ATOM 1599 C CA . GLY A 1 197 ? -1.889 11.375 -6.481 1.00 60.53 197 GLY A CA 1
ATOM 1600 C C . GLY A 1 197 ? -3.009 11.448 -7.516 1.00 60.53 197 GLY A C 1
ATOM 1601 O O . GLY A 1 197 ? -2.741 11.264 -8.701 1.00 60.53 197 GLY A O 1
ATOM 1602 N N . THR A 1 198 ? -4.249 11.732 -7.120 1.00 56.41 198 THR A N 1
ATOM 1603 C CA . THR A 1 198 ? -5.341 12.004 -8.076 1.00 56.41 198 THR A CA 1
ATOM 1604 C C . THR A 1 198 ? -5.864 13.436 -7.961 1.00 56.41 198 THR A C 1
ATOM 1606 O O . THR A 1 198 ? -5.929 13.971 -6.851 1.00 56.41 198 THR A O 1
ATOM 1609 N N . PRO A 1 199 ? -6.244 14.061 -9.095 1.00 42.88 199 PRO A N 1
ATOM 1610 C CA . PRO A 1 199 ? -6.632 15.461 -9.156 1.00 42.88 199 PRO A CA 1
ATOM 1611 C C . PRO A 1 199 ? -7.929 15.665 -8.378 1.00 42.88 199 PRO A C 1
ATOM 1613 O O . PRO A 1 199 ? -8.890 14.905 -8.531 1.00 42.88 199 PRO A O 1
ATOM 1616 N N . LYS A 1 200 ? -7.974 16.714 -7.555 1.00 34.97 200 LYS A N 1
ATOM 1617 C CA . LYS A 1 200 ? -9.262 17.255 -7.119 1.00 34.97 200 LYS A CA 1
ATOM 1618 C C . LYS A 1 200 ? -10.041 17.616 -8.390 1.00 34.97 200 LYS A C 1
ATOM 1620 O O . LYS A 1 200 ? -9.496 18.317 -9.241 1.00 34.97 200 LYS A O 1
ATOM 1625 N N . LYS A 1 201 ? -11.245 17.052 -8.540 1.00 35.59 201 LYS A N 1
ATOM 1626 C CA . LYS A 1 201 ? -12.213 17.511 -9.544 1.00 35.59 201 LYS A CA 1
ATOM 1627 C C . LYS A 1 201 ? -12.486 18.997 -9.364 1.00 35.59 201 LYS A C 1
ATOM 1629 O O . LYS A 1 201 ? -12.520 19.425 -8.187 1.00 35.59 201 LYS A O 1
#

Nearest PDB structures (foldseek):
  2wmj-assembly2_B  TM=3.445E-01  e=1.005E+00  Streptococcus pneumoniae SP3-BS71
  6l7i-assembly1_G  TM=3.270E-01  e=1.401E+00  Photorhabdus luminescens
  6h6f-assembly1_F  TM=2.833E-01  e=1.565E+00  Photorhabdus luminescens
  2wjs-assembly1_A  TM=4.109E-01  e=9.752E+00  Mus musculus

Radius of gyration: 17.37 Å; Cα contacts (8 Å, |Δi|>4): 388; chains: 1; bounding box: 40×34×59 Å

Sequence (201 aa):
MIIKLLRYLASFGDQKNRLYREINEMRRLTHAVRKDLIPIENDEIVNISTFRYLGKRAYGSKPTFFTTVFNETIGAKFEKAIGKSGDKITVIYTCDYEMAFVNTGGSLELFVNESPVGKMNAKGVFYNLQLKPAGKWVNETGKKLRILQMGSHAYATVQFGERNALTDRMFSDFVYENEEEKILLMAYAFYERLNYGTPKK

Solvent-accessible surface area (backbone atoms only — not comparable to full-atom values): 10880 Å² total; per-residue (Å²): 112,67,67,60,52,50,52,48,55,50,47,52,53,52,50,50,54,49,49,53,51,55,52,52,52,49,45,69,43,41,56,74,55,38,82,76,29,41,74,81,53,85,86,42,59,50,42,30,10,47,74,48,80,50,95,57,78,50,55,93,37,55,45,37,32,28,23,31,61,84,68,46,47,34,30,38,35,38,69,45,77,76,61,94,73,85,22,30,40,37,40,37,36,33,44,90,44,42,35,39,35,41,37,51,92,59,32,38,37,39,25,48,70,89,39,79,53,31,37,27,42,76,82,43,41,28,23,38,81,85,68,45,82,48,30,34,59,78,36,83,81,47,85,43,40,33,34,42,36,34,76,93,80,25,34,33,32,36,41,31,74,88,76,93,51,70,76,47,44,44,24,80,46,77,45,58,92,49,70,70,54,41,52,51,46,50,48,53,46,48,53,47,42,76,72,70,43,65,80,82,128

pLDDT: mean 79.93, std 14.96, range [31.09, 95.75]